Protein AF-A0A6A6P8H6-F1 (afdb_monomer_lite)

pLDDT: mean 75.92, std 18.49, range [33.44, 97.94]

Secondary structure (DSSP, 8-state):
----SSTT-S---HHHHHHHHHHHHHHHHHTT---TT-EEEEE-SS-TTEEEEE-SS-GGG--STTSTTTEEEEETTT-PBPPTTSSS-TT-TTS-SSPPGGGS-TTHHHHHHHHHH-TTEEEEEEE-S--TTTHHHH-BPP---------------------TTSPPBSS----SS-GGGGGGSS-PPEE-GGGSTTTT-TT--SHHHHHHHHHHHS---SHHHHHHHHHHHHHHT-SS--S--------------S-SEEEETTTTEEEEEEETTTHHHHHHHHHHHHHHHHHHHHHHHHHHHHHHHH--TT--B-TTS-BS------SSGGGS-PPPHHHHHHHHHTHHHHHHHHHHHHHHHHHHTTTT--

Organism: NCBI:txid578093

Radius of gyration: 23.02 Å; chains: 1; bounding box: 59×48×76 Å

InterPro domains:
  IPR036409 Class II aldolase/adducin N-terminal domain superfamily [G3DSA:3.40.225.10] (15-371)

Sequence (374 aa):
MSTGYFHNRTKTYLDDLWTGLVTASHILHHHSLLPDASNISVRNPDNPDSFFIPRSASPVQLSASSAASALLELNISDANPVPRTSSSFPDDAERPDPPPEDCLPAERHIHASLYARFPALTSILHICACPPTLTPFLISASPTSTSSSSSSSTPHIPFTTTSPADPTPLLPLRPLTLHASSALAAPAPLFDPSALASAHDPFLRSKAAADALAARFARAETSAGFLAGKLRGAWAGGFGASGAGAQDGGAKEAEAPARSVVLLAKGHGGVVVSCADGGLEEVCWRGVGVVEEAGRVREGVAVVGAVGERGMGGKKWDGEGKLKEGRVMGVGVEGLGWLGEKECAEGLSMEGERVRMWWEEWRQRASREGIYGG

Foldseek 3Di:
DFDDLAFPDPDDDVLNVLQLLLLLLLLCVVLVQDDQLWWKKFQDRVDLQKIKIFWSDRSLPDFSVCSLVGIFIAGLVARFGDFPPDDPRDPNVPADPPHDPNRHRLQSLLVSLLSVQFVQFTMKTGRQFADPLCQQQQAFDDPPPPPDDDDDDDDDDPDDDDPPLFTHRPAFQAAQDDLLQLLCLDGAGEDELCSPPVNVCLSNSDNVSSNVVSVSQADPPDPLLVVLQVVLLVPLVDPPPDDDDDDPDPPPSRRHGSGQKHAYHPRRGIMGTDGDNNGSLSSSSSSSVSSVSSNVLVVVLVVLLVVLVVPQPPQPQDPVRDGPDGDSPDSDSPPGRGDHSVSSVVSSVCSSVVSVVVSVVSSVVCVVVCSNPD

Structure (mmCIF, N/CA/C/O backbone):
data_AF-A0A6A6P8H6-F1
#
_entry.id   AF-A0A6A6P8H6-F1
#
loop_
_atom_site.group_PDB
_atom_site.id
_atom_site.type_symbol
_atom_site.label_atom_id
_atom_site.label_alt_id
_atom_site.label_comp_id
_atom_site.label_asym_id
_atom_site.label_entity_id
_atom_site.label_seq_id
_atom_site.pdbx_PDB_ins_code
_atom_site.Cartn_x
_atom_site.Cartn_y
_atom_site.Cartn_z
_atom_site.occupancy
_atom_site.B_iso_or_equiv
_atom_site.auth_seq_id
_atom_site.auth_comp_id
_atom_site.auth_asym_id
_atom_site.auth_atom_id
_atom_site.pdbx_PDB_model_num
ATOM 1 N N . MET A 1 1 ? 2.062 -10.141 -24.804 1.00 37.69 1 MET A N 1
ATOM 2 C CA . MET A 1 1 ? 1.953 -8.669 -24.703 1.00 37.69 1 MET A CA 1
ATOM 3 C C . MET A 1 1 ? 1.083 -8.388 -23.497 1.00 37.69 1 MET A C 1
ATOM 5 O O . MET A 1 1 ? -0.018 -8.923 -23.456 1.00 37.69 1 MET A O 1
ATOM 9 N N . SER A 1 2 ? 1.617 -7.678 -22.509 1.00 38.16 2 SER A N 1
ATOM 10 C CA . SER A 1 2 ? 1.027 -7.579 -21.174 1.00 38.16 2 SER A CA 1
ATOM 11 C C . SER A 1 2 ? -0.087 -6.531 -21.070 1.00 38.16 2 SER A C 1
ATOM 13 O O . SER A 1 2 ? -0.016 -5.471 -21.696 1.00 38.16 2 SER A O 1
ATOM 15 N N . THR A 1 3 ? -1.122 -6.840 -20.290 1.00 44.53 3 THR A N 1
ATOM 16 C CA . THR A 1 3 ? -2.160 -5.904 -19.839 1.00 44.53 3 THR A CA 1
ATOM 17 C C . THR A 1 3 ? -1.513 -4.914 -18.865 1.00 44.53 3 THR A C 1
ATOM 19 O O . THR A 1 3 ? -1.021 -5.325 -17.819 1.00 44.53 3 THR A O 1
ATOM 22 N N . GLY A 1 4 ? -1.415 -3.636 -19.240 1.00 49.00 4 GLY A N 1
ATOM 23 C CA . GLY A 1 4 ? -0.604 -2.652 -18.513 1.00 49.00 4 GLY A CA 1
ATOM 24 C C . GLY A 1 4 ? -1.087 -2.350 -17.087 1.00 49.00 4 GLY A C 1
ATOM 25 O O . GLY A 1 4 ? -2.272 -2.441 -16.793 1.00 49.00 4 GLY A O 1
ATOM 26 N N . TYR A 1 5 ? -0.167 -1.909 -16.221 1.00 62.56 5 TYR A N 1
ATOM 27 C CA . TYR A 1 5 ? -0.422 -1.515 -14.819 1.00 62.56 5 TYR A CA 1
ATOM 28 C C . TYR A 1 5 ? -0.982 -0.092 -14.640 1.00 62.56 5 TYR A C 1
ATOM 30 O O . TYR A 1 5 ? -0.878 0.496 -13.563 1.00 62.56 5 TYR A O 1
ATOM 38 N N . PHE A 1 6 ? -1.545 0.471 -15.707 1.00 60.53 6 PHE A N 1
ATOM 39 C CA . PHE A 1 6 ? -2.258 1.745 -15.710 1.00 60.53 6 PHE A CA 1
ATOM 40 C C . PHE A 1 6 ? -3.602 1.524 -16.392 1.00 60.53 6 PHE A C 1
ATOM 42 O O . PHE A 1 6 ? -3.680 0.816 -17.402 1.00 60.53 6 PHE A O 1
ATOM 49 N N . HIS A 1 7 ? -4.653 2.163 -15.884 1.00 54.97 7 HIS A N 1
ATOM 50 C CA . HIS A 1 7 ? -5.987 2.014 -16.451 1.00 54.97 7 HIS A CA 1
ATOM 51 C C . HIS A 1 7 ? -6.026 2.351 -17.958 1.00 54.97 7 HIS A C 1
ATOM 53 O O . HIS A 1 7 ? -5.475 3.356 -18.408 1.00 54.97 7 HIS A O 1
ATOM 59 N N . ASN A 1 8 ? -6.751 1.537 -18.736 1.00 50.56 8 ASN A N 1
ATOM 60 C CA . ASN A 1 8 ? -7.066 1.746 -20.160 1.00 50.56 8 ASN A CA 1
ATOM 61 C C . ASN A 1 8 ? -5.888 1.766 -21.160 1.00 50.56 8 ASN A C 1
ATOM 63 O O . ASN A 1 8 ? -6.075 2.216 -22.293 1.00 50.56 8 ASN A O 1
ATOM 67 N N . ARG A 1 9 ? -4.696 1.250 -20.828 1.00 50.06 9 ARG A N 1
ATOM 68 C CA . ARG A 1 9 ? -3.629 1.084 -21.836 1.00 50.06 9 ARG A CA 1
ATOM 69 C C . ARG A 1 9 ? -3.602 -0.332 -22.409 1.00 50.06 9 ARG A C 1
ATOM 71 O O . ARG A 1 9 ? -3.355 -1.303 -21.707 1.00 50.06 9 ARG A O 1
ATOM 78 N N . THR A 1 10 ? -3.774 -0.438 -23.728 1.00 49.34 10 THR A N 1
ATOM 79 C CA . THR A 1 10 ? -3.632 -1.701 -24.476 1.00 49.34 10 THR A CA 1
ATOM 80 C C . THR A 1 10 ? -2.187 -2.202 -24.546 1.00 49.34 10 THR A C 1
ATOM 82 O O . THR A 1 10 ? -1.981 -3.367 -24.875 1.00 49.34 10 THR A O 1
ATOM 85 N N . LYS A 1 11 ? -1.195 -1.330 -24.289 1.00 56.97 11 LYS A N 1
ATOM 86 C CA . LYS A 1 11 ? 0.245 -1.634 -24.223 1.00 56.97 11 LYS A CA 1
ATOM 87 C C . LYS A 1 11 ? 0.947 -0.602 -23.334 1.00 56.97 11 LYS A C 1
ATOM 89 O O . LYS A 1 11 ? 0.720 0.593 -23.507 1.00 56.97 11 LYS A O 1
ATOM 94 N N . THR A 1 12 ? 1.810 -1.049 -22.432 1.00 59.81 12 THR A N 1
ATOM 95 C CA . THR A 1 12 ? 2.780 -0.202 -21.720 1.00 59.81 12 THR A CA 1
ATOM 96 C C . THR A 1 12 ? 4.170 -0.697 -22.064 1.00 59.81 12 THR A C 1
ATOM 98 O O . THR A 1 12 ? 4.424 -1.896 -21.954 1.00 59.81 12 THR A O 1
ATOM 101 N N . TYR A 1 13 ? 5.055 0.201 -22.489 1.00 76.62 13 TYR A N 1
ATOM 102 C CA . TYR A 1 13 ? 6.476 -0.125 -22.579 1.00 76.62 13 TYR A CA 1
ATOM 103 C C . TYR A 1 13 ? 7.062 -0.177 -21.161 1.00 76.62 13 TYR A C 1
ATOM 105 O O . TYR A 1 13 ? 6.543 0.486 -20.260 1.00 76.62 13 TYR A O 1
ATOM 113 N N . LEU A 1 14 ? 8.124 -0.958 -20.946 1.00 83.06 14 LEU A N 1
ATOM 114 C CA . LEU A 1 14 ? 8.801 -1.013 -19.643 1.00 83.06 14 LEU A CA 1
ATOM 115 C C . LEU A 1 14 ? 9.234 0.386 -19.166 1.00 83.06 14 LEU A C 1
ATOM 117 O O . LEU A 1 14 ? 9.089 0.691 -17.986 1.00 83.06 14 LEU A O 1
ATOM 121 N N . ASP A 1 15 ? 9.612 1.275 -20.087 1.00 83.00 15 ASP A N 1
ATOM 122 C CA . ASP A 1 15 ? 9.952 2.671 -19.786 1.00 83.00 15 ASP A CA 1
ATOM 123 C C . ASP A 1 15 ? 8.792 3.457 -19.145 1.00 83.00 15 ASP A C 1
ATOM 125 O O . ASP A 1 15 ? 9.001 4.218 -18.196 1.00 83.00 15 ASP A O 1
ATOM 129 N N . ASP A 1 16 ? 7.552 3.254 -19.615 1.00 85.00 16 ASP A N 1
ATOM 130 C CA . ASP A 1 16 ? 6.359 3.875 -19.017 1.00 85.00 16 ASP A CA 1
ATOM 131 C C . ASP A 1 16 ? 6.144 3.358 -17.589 1.00 85.00 16 ASP A C 1
ATOM 133 O O . ASP A 1 16 ? 5.787 4.119 -16.687 1.00 85.00 16 ASP A O 1
ATOM 137 N N . LEU A 1 17 ? 6.358 2.054 -17.383 1.00 88.38 17 LEU A N 1
ATOM 138 C CA . LEU A 1 17 ? 6.207 1.415 -16.080 1.00 88.38 17 LEU A CA 1
ATOM 139 C C . LEU A 1 17 ? 7.232 1.943 -15.080 1.00 88.38 17 LEU A C 1
ATOM 141 O O . LEU A 1 17 ? 6.872 2.298 -13.958 1.00 88.38 17 LEU A O 1
ATOM 145 N N . TRP A 1 18 ? 8.497 2.023 -15.485 1.00 90.06 18 TRP A N 1
ATOM 146 C CA . TRP A 1 18 ? 9.565 2.549 -14.644 1.00 90.06 18 TRP A CA 1
ATOM 147 C C . TRP A 1 18 ? 9.357 4.022 -14.328 1.00 90.06 18 TRP A C 1
ATOM 149 O O . TRP A 1 18 ? 9.474 4.417 -13.169 1.00 90.06 18 TRP A O 1
ATOM 159 N N . THR A 1 19 ? 8.973 4.819 -15.328 1.00 88.06 19 THR A N 1
ATOM 160 C CA . THR A 1 19 ? 8.617 6.226 -15.124 1.00 88.06 19 THR A CA 1
ATOM 161 C C . THR A 1 19 ? 7.495 6.342 -14.102 1.00 88.06 19 THR A C 1
ATOM 163 O O . THR A 1 19 ? 7.606 7.107 -13.149 1.00 88.06 19 THR A O 1
ATOM 166 N N . GLY A 1 20 ? 6.441 5.535 -14.235 1.00 90.62 20 GLY A N 1
ATOM 167 C CA . GLY A 1 20 ? 5.343 5.546 -13.279 1.00 90.62 20 GLY A CA 1
ATOM 168 C C . GLY A 1 20 ? 5.724 5.054 -11.882 1.00 90.62 20 GLY A C 1
ATOM 169 O O . GLY A 1 20 ? 5.185 5.572 -10.910 1.00 90.62 20 GLY A O 1
ATOM 170 N N . LEU A 1 21 ? 6.670 4.121 -11.742 1.00 93.12 21 LEU A N 1
ATOM 171 C CA . LEU A 1 21 ? 7.189 3.690 -10.437 1.00 93.12 21 LEU A CA 1
ATOM 172 C C . LEU A 1 21 ? 8.003 4.802 -9.757 1.00 93.12 21 LEU A C 1
ATOM 174 O O . LEU A 1 21 ? 7.883 5.013 -8.547 1.00 93.12 21 LEU A O 1
ATOM 178 N N . VAL A 1 22 ? 8.787 5.557 -10.530 1.00 90.94 22 VAL A N 1
ATOM 179 C CA . VAL A 1 22 ? 9.484 6.761 -10.052 1.00 90.94 22 VAL A CA 1
ATOM 180 C C . VAL A 1 22 ? 8.470 7.832 -9.641 1.00 90.94 22 VAL A C 1
ATOM 182 O O . VAL A 1 22 ? 8.549 8.364 -8.537 1.00 90.94 22 VAL A O 1
ATOM 185 N N . THR A 1 23 ? 7.458 8.092 -10.471 1.00 91.06 23 THR A N 1
ATOM 186 C CA . THR A 1 23 ? 6.326 8.980 -10.154 1.00 91.06 23 THR A CA 1
ATOM 187 C C . THR A 1 23 ? 5.613 8.570 -8.870 1.00 91.06 23 THR A C 1
ATOM 189 O O . THR A 1 23 ? 5.407 9.407 -7.994 1.00 91.06 23 THR A O 1
ATOM 192 N N . ALA A 1 24 ? 5.289 7.289 -8.711 1.00 93.88 24 ALA A N 1
ATOM 193 C CA . ALA A 1 24 ? 4.658 6.765 -7.508 1.00 93.88 24 ALA A CA 1
ATOM 194 C C . ALA A 1 24 ? 5.526 7.018 -6.267 1.00 93.88 24 ALA A C 1
ATOM 196 O O . ALA A 1 24 ? 5.023 7.467 -5.238 1.00 93.88 24 ALA A O 1
ATOM 197 N N . SER A 1 25 ? 6.839 6.798 -6.383 1.00 92.94 25 SER A N 1
ATOM 198 C CA . SER A 1 25 ? 7.796 7.040 -5.299 1.00 92.94 25 SER A CA 1
ATOM 199 C C . SER A 1 25 ? 7.817 8.513 -4.872 1.00 92.94 25 SER A C 1
ATOM 201 O O . SER A 1 25 ? 7.755 8.812 -3.680 1.00 92.94 25 SER A O 1
ATOM 203 N N . HIS A 1 26 ? 7.816 9.439 -5.833 1.00 90.62 26 HIS A N 1
ATOM 204 C CA . HIS A 1 26 ? 7.750 10.883 -5.577 1.00 90.62 26 HIS A CA 1
ATOM 205 C C . HIS A 1 26 ? 6.446 11.321 -4.917 1.00 90.62 26 HIS A C 1
ATOM 207 O O . HIS A 1 26 ? 6.470 12.056 -3.930 1.00 90.62 26 HIS A O 1
ATOM 213 N N . ILE A 1 27 ? 5.307 10.841 -5.424 1.00 92.50 27 ILE A N 1
ATOM 214 C CA . ILE A 1 27 ? 3.987 11.123 -4.845 1.00 92.50 27 ILE A CA 1
ATOM 215 C C . ILE A 1 27 ? 3.956 10.660 -3.388 1.00 92.50 27 ILE A C 1
ATOM 217 O O . ILE A 1 27 ? 3.636 11.431 -2.484 1.00 92.50 27 ILE A O 1
ATOM 221 N N . LEU A 1 28 ? 4.335 9.410 -3.136 1.00 93.06 28 LEU A N 1
ATOM 222 C CA . LEU A 1 28 ? 4.317 8.852 -1.790 1.00 93.06 28 LEU A CA 1
ATOM 223 C C . LEU A 1 28 ? 5.292 9.572 -0.851 1.00 93.06 28 LEU A C 1
ATOM 225 O O . LEU A 1 28 ? 4.959 9.797 0.311 1.00 93.06 28 LEU A O 1
ATOM 229 N N . HIS A 1 29 ? 6.467 9.977 -1.337 1.00 90.75 29 HIS A N 1
ATOM 230 C CA . HIS A 1 29 ? 7.402 10.786 -0.561 1.00 90.75 29 HIS A CA 1
ATOM 231 C C . HIS A 1 29 ? 6.806 12.152 -0.187 1.00 90.75 29 HIS A C 1
ATOM 233 O O . HIS A 1 29 ? 6.835 12.523 0.985 1.00 90.75 29 HIS A O 1
ATOM 239 N N . HIS A 1 30 ? 6.176 12.855 -1.136 1.00 90.12 30 HIS A N 1
ATOM 240 C CA . HIS A 1 30 ? 5.470 14.117 -0.879 1.00 90.12 30 HIS A CA 1
ATOM 241 C C . HIS A 1 30 ? 4.360 13.951 0.179 1.00 90.12 30 HIS A C 1
ATOM 243 O O . HIS A 1 30 ? 4.175 14.808 1.042 1.00 90.12 30 HIS A O 1
ATOM 249 N N . HIS A 1 31 ? 3.663 12.811 0.180 1.00 90.81 31 HIS A N 1
ATOM 250 C CA . HIS A 1 31 ? 2.667 12.461 1.198 1.00 90.81 31 HIS A CA 1
ATOM 251 C C . HIS A 1 31 ? 3.261 11.903 2.506 1.00 90.81 31 HIS A C 1
ATOM 253 O O . HIS A 1 31 ? 2.513 11.454 3.374 1.00 90.81 31 HIS A O 1
ATOM 259 N N . SER A 1 32 ? 4.587 11.950 2.685 1.00 90.44 32 SER A N 1
ATOM 260 C CA . SER A 1 32 ? 5.299 11.429 3.865 1.00 90.44 32 SER A CA 1
ATOM 261 C C . SER A 1 32 ? 5.093 9.923 4.107 1.00 90.44 32 SER A C 1
ATOM 263 O O . SER A 1 32 ? 5.204 9.455 5.237 1.00 90.44 32 SER A O 1
ATOM 265 N N . LEU A 1 33 ? 4.785 9.160 3.052 1.00 90.56 33 LEU A N 1
ATOM 266 C CA . LEU A 1 33 ? 4.554 7.708 3.082 1.00 90.56 33 LEU A CA 1
ATOM 267 C C . LEU A 1 33 ? 5.789 6.887 2.730 1.00 90.56 33 LEU A C 1
ATOM 269 O O . LEU A 1 33 ? 5.832 5.701 3.044 1.00 90.56 33 LEU A O 1
ATOM 273 N N . LEU A 1 34 ? 6.784 7.507 2.094 1.00 87.69 34 LEU A N 1
ATOM 274 C CA . LEU A 1 34 ? 8.098 6.906 1.877 1.00 87.69 34 LEU A CA 1
ATOM 275 C C . LEU A 1 34 ? 9.207 7.652 2.644 1.00 87.69 34 LEU A C 1
ATOM 277 O O . LEU A 1 34 ? 10.073 8.266 2.012 1.00 87.69 34 LEU A O 1
ATOM 281 N N . PRO A 1 35 ? 9.187 7.654 3.993 1.00 78.81 35 PRO A N 1
ATOM 282 C CA . PRO A 1 35 ? 10.380 7.952 4.781 1.00 78.81 35 PRO A CA 1
ATOM 283 C C . PRO A 1 35 ? 11.399 6.810 4.658 1.00 78.81 35 PRO A C 1
ATOM 285 O O . PRO A 1 35 ? 11.024 5.686 4.309 1.00 78.81 35 PRO A O 1
ATOM 288 N N . ASP A 1 36 ? 12.668 7.112 4.946 1.00 70.38 36 ASP A N 1
ATOM 289 C CA . ASP A 1 36 ? 13.827 6.222 4.785 1.00 70.38 36 ASP A CA 1
ATOM 290 C C . ASP A 1 36 ? 13.516 4.743 5.119 1.00 70.38 36 ASP A C 1
ATOM 292 O O . ASP A 1 36 ? 12.889 4.443 6.135 1.00 70.38 36 ASP A O 1
ATOM 296 N N . ALA A 1 37 ? 13.952 3.828 4.242 1.00 82.50 37 ALA A N 1
ATOM 297 C CA . ALA A 1 37 ? 13.681 2.375 4.205 1.00 82.50 37 ALA A CA 1
ATOM 298 C C . ALA A 1 37 ? 12.301 1.914 3.686 1.00 82.50 37 ALA A C 1
ATOM 300 O O . ALA A 1 37 ? 12.177 0.768 3.246 1.00 82.50 37 ALA A O 1
ATOM 301 N N . SER A 1 38 ? 11.287 2.782 3.641 1.00 90.44 38 SER A N 1
ATOM 302 C CA . SER A 1 38 ? 10.008 2.458 2.985 1.00 90.44 38 SER A CA 1
ATOM 303 C C . SER A 1 38 ? 10.200 2.291 1.476 1.00 90.44 38 SER A C 1
ATOM 305 O O . SER A 1 38 ? 11.070 2.929 0.881 1.00 90.44 38 SER A O 1
ATOM 307 N N . ASN A 1 39 ? 9.393 1.452 0.830 1.00 93.88 39 ASN A N 1
ATOM 308 C CA . ASN A 1 39 ? 9.571 1.163 -0.590 1.00 93.88 39 ASN A CA 1
ATOM 309 C C . ASN A 1 39 ? 8.267 0.739 -1.285 1.00 93.88 39 ASN A C 1
ATOM 311 O O . ASN A 1 39 ? 7.310 0.277 -0.666 1.00 93.88 39 ASN A O 1
ATOM 315 N N . ILE A 1 40 ? 8.223 0.945 -2.601 1.00 96.62 40 ILE A N 1
ATOM 316 C CA . ILE A 1 40 ? 7.119 0.561 -3.485 1.00 96.62 40 ILE A CA 1
ATOM 317 C C . ILE A 1 40 ? 7.664 -0.321 -4.603 1.00 96.62 40 ILE A C 1
ATOM 319 O O . ILE A 1 40 ? 8.749 -0.068 -5.116 1.00 96.62 40 ILE A O 1
ATOM 323 N N . SER A 1 41 ? 6.924 -1.353 -4.993 1.00 97.31 41 SER A N 1
ATOM 324 C CA . SER A 1 41 ? 7.305 -2.233 -6.093 1.00 97.31 41 SER A CA 1
ATOM 325 C C . SER A 1 41 ? 6.146 -2.516 -7.036 1.00 97.31 41 SER A C 1
ATOM 327 O O . SER A 1 41 ? 4.978 -2.362 -6.673 1.00 97.31 41 SER A O 1
ATOM 329 N N . VAL A 1 42 ? 6.480 -2.982 -8.239 1.00 96.31 42 VAL A N 1
ATOM 330 C CA . VAL A 1 42 ? 5.520 -3.414 -9.260 1.00 96.31 42 VAL A CA 1
ATOM 331 C C . VAL A 1 42 ? 5.991 -4.710 -9.914 1.00 96.31 42 VAL A C 1
ATOM 333 O O . VAL A 1 42 ? 7.172 -4.847 -10.232 1.00 96.31 42 VAL A O 1
ATOM 336 N N . ARG A 1 43 ? 5.095 -5.686 -10.086 1.00 95.06 43 ARG A N 1
ATOM 337 C CA . ARG A 1 43 ? 5.399 -6.960 -10.757 1.00 95.06 43 ARG A CA 1
ATOM 338 C C . ARG A 1 43 ? 5.854 -6.682 -12.190 1.00 95.06 43 ARG A C 1
ATOM 340 O O . ARG A 1 43 ? 5.325 -5.786 -12.843 1.00 95.06 43 ARG A O 1
ATOM 347 N N . ASN A 1 44 ? 6.822 -7.433 -12.706 1.00 92.75 44 ASN A N 1
ATOM 348 C CA . ASN A 1 44 ? 7.221 -7.282 -14.100 1.00 92.75 44 ASN A CA 1
ATOM 349 C C . ASN A 1 44 ? 6.086 -7.822 -15.007 1.00 92.75 44 ASN A C 1
ATOM 351 O O . ASN A 1 44 ? 5.648 -8.960 -14.834 1.00 92.75 44 ASN A O 1
ATOM 355 N N . PRO A 1 45 ? 5.546 -7.005 -15.934 1.00 89.00 45 PRO A N 1
ATOM 356 C CA . PRO A 1 45 ? 4.411 -7.399 -16.769 1.00 89.00 45 PRO A CA 1
ATOM 357 C C . PRO A 1 45 ? 4.773 -8.458 -17.815 1.00 89.00 45 PRO A C 1
ATOM 359 O O . PRO A 1 45 ? 3.889 -9.179 -18.279 1.00 89.00 45 PRO A O 1
ATOM 362 N N . ASP A 1 46 ? 6.047 -8.517 -18.199 1.00 88.81 46 ASP A N 1
ATOM 363 C CA . ASP A 1 46 ? 6.578 -9.411 -19.226 1.00 88.81 46 ASP A CA 1
ATOM 364 C C . ASP A 1 46 ? 7.223 -10.667 -18.620 1.00 88.81 46 ASP A C 1
ATOM 366 O O . ASP A 1 46 ? 7.317 -11.694 -19.291 1.00 88.81 46 ASP A O 1
ATOM 370 N N . ASN A 1 47 ? 7.611 -10.609 -17.342 1.00 91.44 47 ASN A N 1
ATOM 371 C CA . ASN A 1 47 ? 8.114 -11.738 -16.566 1.00 91.44 47 ASN A CA 1
ATOM 372 C C . ASN A 1 47 ? 7.406 -11.811 -15.198 1.00 91.44 47 ASN A C 1
ATOM 374 O O . ASN A 1 47 ? 7.832 -11.152 -14.250 1.00 91.44 47 ASN A O 1
ATOM 378 N N . PRO A 1 48 ? 6.343 -12.620 -15.044 1.00 91.75 48 PRO A N 1
ATOM 379 C CA . PRO A 1 48 ? 5.571 -12.659 -13.807 1.00 91.75 48 PRO A CA 1
ATOM 380 C C . PRO A 1 48 ? 6.328 -13.266 -12.619 1.00 91.75 48 PRO A C 1
ATOM 382 O O . PRO A 1 48 ? 5.784 -13.204 -11.517 1.00 91.75 48 PRO A O 1
ATOM 385 N N . ASP A 1 49 ? 7.531 -13.820 -12.826 1.00 96.06 49 ASP A N 1
ATOM 386 C CA . ASP A 1 49 ? 8.421 -14.369 -11.794 1.00 96.06 49 ASP A CA 1
ATOM 387 C C . ASP A 1 49 ? 9.414 -13.328 -11.235 1.00 96.06 49 ASP A C 1
ATOM 389 O O . ASP A 1 49 ? 10.209 -13.639 -10.342 1.00 96.06 49 ASP A O 1
ATOM 393 N N . SER A 1 50 ? 9.350 -12.078 -11.705 1.00 95.94 50 SER A N 1
ATOM 394 C CA . SER A 1 50 ? 10.157 -10.965 -11.201 1.00 95.94 50 SER A CA 1
ATOM 395 C C . SER A 1 50 ? 9.327 -9.709 -10.907 1.00 95.94 50 SER A C 1
ATOM 397 O O . SER A 1 50 ? 8.138 -9.600 -11.225 1.00 95.94 50 SER A O 1
ATOM 399 N N . PHE A 1 51 ? 9.948 -8.742 -10.235 1.00 96.56 51 PHE A N 1
ATOM 400 C CA . PHE A 1 51 ? 9.351 -7.442 -9.940 1.00 96.56 51 PHE A CA 1
ATOM 401 C C . PHE A 1 51 ? 10.397 -6.329 -9.911 1.00 96.56 51 PHE A C 1
ATOM 403 O O . PHE A 1 51 ? 11.570 -6.568 -9.626 1.00 96.56 51 PHE A O 1
ATOM 410 N N . PHE A 1 52 ? 9.950 -5.100 -10.164 1.00 95.56 52 PHE A N 1
ATOM 411 C CA . PHE A 1 52 ? 10.763 -3.894 -10.095 1.00 95.56 52 PHE A CA 1
ATOM 412 C C . PHE A 1 52 ? 10.568 -3.173 -8.765 1.00 95.56 52 PHE A C 1
ATOM 414 O O . PHE A 1 52 ? 9.437 -3.002 -8.306 1.00 95.56 52 PHE A O 1
ATOM 421 N N . ILE A 1 53 ? 11.662 -2.715 -8.167 1.00 95.62 53 ILE A N 1
ATOM 422 C CA . ILE A 1 53 ? 11.676 -1.930 -6.928 1.00 95.62 53 ILE A CA 1
ATOM 423 C C . ILE A 1 53 ? 12.797 -0.880 -7.001 1.00 95.62 53 ILE A C 1
ATOM 425 O O . ILE A 1 53 ? 13.859 -1.178 -7.558 1.00 95.62 53 ILE A O 1
ATOM 429 N N . PRO A 1 54 ? 12.617 0.345 -6.475 1.00 93.06 54 PRO A N 1
ATOM 430 C CA . PRO A 1 54 ? 13.721 1.282 -6.318 1.00 93.06 54 PRO A CA 1
ATOM 431 C C . PRO A 1 54 ? 14.813 0.717 -5.406 1.00 93.06 54 PRO A C 1
ATOM 433 O O . PRO A 1 54 ? 14.549 -0.078 -4.501 1.00 93.06 54 PRO A O 1
ATOM 436 N N . ARG A 1 55 ? 16.056 1.142 -5.633 1.00 90.12 55 ARG A N 1
ATOM 437 C CA . ARG A 1 55 ? 17.173 0.861 -4.716 1.00 90.12 55 ARG A CA 1
ATOM 438 C C . ARG A 1 55 ? 16.925 1.491 -3.351 1.00 90.12 55 ARG A C 1
ATOM 440 O O . ARG A 1 55 ? 16.076 2.368 -3.210 1.00 90.12 55 ARG A O 1
ATOM 447 N N . SER A 1 56 ? 17.731 1.095 -2.367 1.00 82.50 56 SER A N 1
ATOM 448 C CA . SER A 1 56 ? 17.805 1.766 -1.064 1.00 82.50 56 SER A CA 1
ATOM 449 C C . SER A 1 56 ? 18.454 3.159 -1.187 1.00 82.50 56 SER A C 1
ATOM 451 O O . SER A 1 56 ? 19.537 3.411 -0.667 1.00 82.50 56 SER A O 1
ATOM 453 N N . ALA A 1 57 ? 17.803 4.052 -1.928 1.00 75.81 57 ALA A N 1
ATOM 454 C CA . ALA A 1 57 ? 18.161 5.445 -2.146 1.00 75.81 57 ALA A CA 1
ATOM 455 C C . ALA A 1 57 ? 16.965 6.331 -1.780 1.00 75.81 57 ALA A C 1
ATOM 457 O O . ALA A 1 57 ? 15.824 5.867 -1.725 1.00 75.81 57 ALA A O 1
ATOM 458 N N . SER A 1 58 ? 17.218 7.615 -1.526 1.00 77.25 58 SER A N 1
ATOM 459 C CA . SER A 1 58 ? 16.131 8.547 -1.226 1.00 77.25 58 SER A CA 1
ATOM 460 C C . SER A 1 58 ? 15.199 8.665 -2.440 1.00 77.25 58 SER A C 1
ATOM 462 O O . SER A 1 58 ? 15.707 8.819 -3.554 1.00 77.25 58 SER A O 1
ATOM 464 N N . PRO A 1 59 ? 13.860 8.671 -2.268 1.00 78.31 59 PRO A N 1
ATOM 465 C CA . PRO A 1 59 ? 12.929 8.902 -3.375 1.00 78.31 59 PRO A CA 1
ATOM 466 C C . PRO A 1 59 ? 13.248 10.172 -4.175 1.00 78.31 59 PRO A C 1
ATOM 468 O O . PRO A 1 59 ? 13.095 10.185 -5.391 1.00 78.31 59 PRO A O 1
ATOM 471 N N . VAL A 1 60 ? 13.782 11.205 -3.511 1.00 77.12 60 VAL A N 1
ATOM 472 C CA . VAL A 1 60 ? 14.190 12.484 -4.120 1.00 77.12 60 VAL A CA 1
ATOM 473 C C . VAL A 1 60 ? 15.327 12.320 -5.138 1.00 77.12 60 VAL A C 1
ATOM 475 O O . VAL A 1 60 ? 15.474 13.144 -6.032 1.00 77.12 60 VAL A O 1
ATOM 478 N N . GLN A 1 61 ? 16.132 11.260 -5.029 1.00 79.44 61 GLN A N 1
ATOM 479 C CA . GLN A 1 61 ? 17.241 10.980 -5.948 1.00 79.44 61 GLN A CA 1
ATOM 480 C C . GLN A 1 61 ? 16.801 10.221 -7.207 1.00 79.44 61 GLN A C 1
ATOM 482 O O . GLN A 1 61 ? 17.608 10.037 -8.115 1.00 79.44 61 GLN A O 1
ATOM 487 N N . LEU A 1 62 ? 15.549 9.758 -7.268 1.00 79.88 62 LEU A N 1
ATOM 488 C CA . LEU A 1 62 ? 15.020 9.053 -8.428 1.00 79.88 62 LEU A CA 1
ATOM 489 C C . LEU A 1 62 ? 14.603 10.069 -9.493 1.00 79.88 62 LEU A C 1
ATOM 491 O O . LEU A 1 62 ? 13.798 10.955 -9.223 1.00 79.88 62 LEU A O 1
ATOM 495 N N . SER A 1 63 ? 15.068 9.917 -10.729 1.00 79.69 63 SER A N 1
ATOM 496 C CA . SER A 1 63 ? 14.544 10.678 -11.869 1.00 79.69 63 SER A CA 1
ATOM 497 C C . SER A 1 63 ? 14.040 9.731 -12.952 1.00 79.69 63 SER A C 1
ATOM 499 O O . SER A 1 63 ? 14.459 8.577 -13.031 1.00 79.69 63 SER A O 1
ATOM 501 N N . ALA A 1 64 ? 13.141 10.212 -13.813 1.00 74.50 64 ALA A N 1
ATOM 502 C CA . ALA A 1 64 ? 12.700 9.428 -14.967 1.00 74.50 64 ALA A CA 1
ATOM 503 C C . ALA A 1 64 ? 13.876 9.131 -15.918 1.00 74.50 64 ALA A C 1
ATOM 505 O O . ALA A 1 64 ? 13.998 8.020 -16.423 1.00 74.50 64 ALA A O 1
ATOM 506 N N . SER A 1 65 ? 14.786 10.098 -16.084 1.00 74.38 65 SER A N 1
ATOM 507 C CA . SER A 1 65 ? 16.018 9.975 -16.874 1.00 74.38 65 SER A CA 1
ATOM 508 C C . SER A 1 65 ? 17.001 8.938 -16.313 1.00 74.38 65 SER A C 1
ATOM 510 O O . SER A 1 65 ? 17.761 8.350 -17.075 1.00 74.38 65 SER A O 1
ATOM 512 N N . SER A 1 66 ? 16.964 8.670 -15.003 1.00 76.00 66 SER A N 1
ATOM 513 C CA . SER A 1 66 ? 17.821 7.691 -14.323 1.00 76.00 66 SER A CA 1
ATOM 514 C C . SER A 1 66 ? 17.084 6.414 -13.917 1.00 76.00 66 SER A C 1
ATOM 516 O O . SER A 1 66 ? 17.693 5.555 -13.283 1.00 76.00 66 SER A O 1
ATOM 518 N N . ALA A 1 67 ? 15.811 6.240 -14.294 1.00 77.88 67 ALA A N 1
ATOM 519 C CA . ALA A 1 67 ? 14.970 5.141 -13.815 1.00 77.88 67 ALA A CA 1
ATOM 520 C C . ALA A 1 67 ? 15.601 3.764 -14.082 1.00 77.88 67 ALA A C 1
ATOM 522 O O . ALA A 1 67 ? 15.676 2.935 -13.175 1.00 77.88 67 ALA A O 1
ATOM 523 N N . ALA A 1 68 ? 16.155 3.563 -15.282 1.00 73.81 68 ALA A N 1
ATOM 524 C CA . ALA A 1 68 ? 16.889 2.348 -15.636 1.00 73.81 68 ALA A CA 1
ATOM 525 C C . ALA A 1 68 ? 18.030 2.048 -14.645 1.00 73.81 68 ALA A C 1
ATOM 527 O O . ALA A 1 68 ? 18.155 0.949 -14.111 1.00 73.81 68 ALA A O 1
ATOM 528 N N . SER A 1 69 ? 18.792 3.087 -14.314 1.00 76.25 69 SER A N 1
ATOM 529 C CA . SER A 1 69 ? 19.907 3.041 -13.375 1.00 76.25 69 SER A CA 1
ATOM 530 C C . SER A 1 69 ? 19.507 3.218 -11.911 1.00 76.25 69 SER A C 1
ATOM 532 O O . SER A 1 69 ? 20.394 3.316 -11.075 1.00 76.25 69 SER A O 1
ATOM 534 N N . ALA A 1 70 ? 18.227 3.295 -11.552 1.00 83.75 70 ALA A N 1
ATOM 535 C CA . ALA A 1 70 ? 17.783 3.545 -10.176 1.00 83.75 70 ALA A CA 1
ATOM 536 C C . ALA A 1 70 ? 16.875 2.433 -9.639 1.00 83.75 70 ALA A C 1
ATOM 538 O O . ALA A 1 70 ? 16.744 2.254 -8.425 1.00 83.75 70 ALA A O 1
ATOM 539 N N . LEU A 1 71 ? 16.304 1.640 -10.542 1.00 90.44 71 LEU A N 1
ATOM 540 C CA . LEU A 1 71 ? 15.502 0.474 -10.222 1.00 90.44 71 LEU A CA 1
ATOM 541 C C . LEU A 1 71 ? 16.365 -0.793 -10.135 1.00 90.44 71 LEU A C 1
ATOM 543 O O . LEU A 1 71 ? 17.536 -0.838 -10.534 1.00 90.44 71 LEU A O 1
ATOM 547 N N . LEU A 1 72 ? 15.778 -1.813 -9.524 1.00 92.31 72 LEU A N 1
ATOM 548 C CA . LEU A 1 72 ? 16.266 -3.181 -9.455 1.00 92.31 72 LEU A CA 1
ATOM 549 C C . LEU A 1 72 ? 15.154 -4.097 -9.944 1.00 92.31 72 LEU A C 1
ATOM 551 O O . LEU A 1 72 ? 13.999 -3.912 -9.562 1.00 92.31 72 LEU A O 1
ATOM 555 N N . GLU A 1 73 ? 15.515 -5.104 -10.730 1.00 93.69 73 GLU A N 1
ATOM 556 C CA . GLU A 1 73 ? 14.650 -6.246 -11.000 1.00 93.69 73 GLU A CA 1
ATOM 557 C C . GLU A 1 73 ? 15.048 -7.385 -10.058 1.00 93.69 73 GLU A C 1
ATOM 559 O O . GLU A 1 73 ? 16.212 -7.791 -10.033 1.00 93.69 73 GLU A O 1
ATOM 564 N N . LEU A 1 74 ? 14.107 -7.873 -9.251 1.00 95.38 74 LEU A N 1
ATOM 565 C CA . LEU A 1 74 ? 14.327 -8.938 -8.274 1.00 95.38 74 LEU A CA 1
ATOM 566 C C . LEU A 1 74 ? 13.446 -10.149 -8.594 1.00 95.38 74 LEU A C 1
ATOM 568 O O . LEU A 1 74 ? 12.302 -9.995 -9.025 1.00 95.38 74 LEU A O 1
ATOM 572 N N . ASN A 1 75 ? 13.956 -11.351 -8.337 1.00 96.69 75 ASN A N 1
ATOM 573 C CA . ASN A 1 75 ? 13.192 -12.590 -8.457 1.00 96.69 75 ASN A CA 1
ATOM 574 C C . ASN A 1 75 ? 12.176 -12.722 -7.315 1.00 96.69 75 ASN A C 1
ATOM 576 O O . ASN A 1 75 ? 12.463 -12.422 -6.157 1.00 96.69 75 ASN A O 1
ATOM 580 N N . ILE A 1 76 ? 10.991 -13.246 -7.616 1.00 97.56 76 ILE A N 1
ATOM 581 C CA . ILE A 1 76 ? 9.943 -13.499 -6.617 1.00 97.56 76 ILE A CA 1
ATOM 582 C C . ILE A 1 76 ? 10.292 -14.685 -5.706 1.00 97.56 76 ILE A C 1
ATOM 584 O O . ILE A 1 76 ? 9.883 -14.715 -4.546 1.00 97.56 76 ILE A O 1
ATOM 588 N N . SER A 1 77 ? 11.048 -15.665 -6.202 1.00 97.00 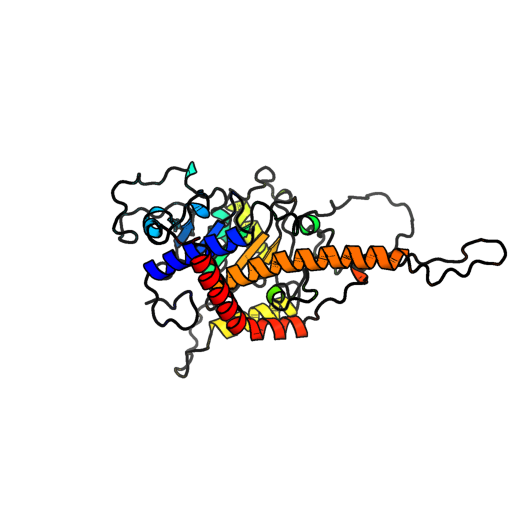77 SER A N 1
ATOM 589 C CA . SER A 1 77 ? 11.390 -16.880 -5.453 1.00 97.00 77 SER A CA 1
ATOM 590 C C . SER A 1 77 ? 12.265 -16.602 -4.226 1.00 97.00 77 SER A C 1
ATOM 592 O O . SER A 1 77 ? 12.053 -17.202 -3.168 1.00 97.00 77 SER A O 1
ATOM 594 N N . ASP A 1 78 ? 13.236 -15.698 -4.361 1.00 95.81 78 ASP A N 1
ATOM 595 C CA . ASP A 1 78 ? 14.296 -15.480 -3.375 1.00 95.81 78 ASP A CA 1
ATOM 596 C C . ASP A 1 78 ? 14.601 -14.001 -3.077 1.00 95.81 78 ASP A C 1
ATOM 598 O O . ASP A 1 78 ? 15.367 -13.722 -2.157 1.00 95.81 78 ASP A O 1
ATOM 602 N N . ALA A 1 79 ? 13.966 -13.056 -3.779 1.00 96.38 79 ALA A N 1
ATOM 603 C CA . ALA A 1 79 ? 14.235 -11.619 -3.703 1.00 96.38 79 ALA A CA 1
ATOM 604 C C . ALA A 1 79 ? 15.677 -11.218 -4.073 1.00 96.38 79 ALA A C 1
ATOM 606 O O . ALA A 1 79 ? 16.127 -10.132 -3.696 1.00 96.38 79 ALA A O 1
ATOM 607 N N . ASN A 1 80 ? 16.400 -12.065 -4.807 1.00 94.62 80 ASN A N 1
ATOM 608 C CA . ASN A 1 80 ? 17.720 -11.736 -5.329 1.00 94.62 80 ASN A CA 1
ATOM 609 C C . ASN A 1 80 ? 17.613 -11.006 -6.675 1.00 94.62 80 ASN A C 1
ATOM 611 O O . ASN A 1 80 ? 16.665 -11.249 -7.430 1.00 94.62 80 ASN A O 1
ATOM 615 N N . PRO A 1 81 ? 18.586 -10.140 -7.008 1.00 93.06 81 PRO A N 1
ATOM 616 C CA . PRO A 1 81 ? 18.648 -9.478 -8.306 1.00 93.06 81 PRO A CA 1
ATOM 617 C C . PRO A 1 81 ? 18.605 -10.464 -9.473 1.00 93.06 81 PRO A C 1
ATOM 619 O O . PRO A 1 81 ? 19.292 -11.487 -9.457 1.00 93.06 81 PRO A O 1
ATOM 622 N N . VAL A 1 82 ? 17.814 -10.142 -10.495 1.00 90.75 82 VAL A N 1
ATOM 623 C CA . VAL A 1 82 ? 17.845 -10.860 -11.771 1.00 90.75 82 VAL A CA 1
ATOM 624 C C . VAL A 1 82 ? 19.175 -10.535 -12.472 1.00 90.75 82 VAL A C 1
ATOM 626 O O . VAL A 1 82 ? 19.482 -9.350 -12.639 1.00 90.75 82 VAL A O 1
ATOM 629 N N . PRO A 1 83 ? 19.984 -11.542 -12.869 1.00 82.56 83 PRO A N 1
ATOM 630 C CA . PRO A 1 83 ? 21.230 -11.309 -13.600 1.00 82.56 83 PRO A CA 1
ATOM 631 C C . PRO A 1 83 ? 20.986 -10.534 -14.897 1.00 82.56 83 PRO A C 1
ATOM 633 O O . PRO A 1 83 ? 20.025 -10.809 -15.615 1.00 82.56 83 PRO A O 1
ATOM 636 N N . ARG A 1 84 ? 21.883 -9.613 -15.262 1.00 69.94 84 ARG A N 1
ATOM 637 C CA . ARG A 1 84 ? 21.666 -8.696 -16.403 1.00 69.94 84 ARG A CA 1
ATOM 638 C C . ARG A 1 84 ? 21.879 -9.306 -17.790 1.00 69.94 84 ARG A C 1
ATOM 640 O O . ARG A 1 84 ? 22.045 -8.587 -18.771 1.00 69.94 84 ARG A O 1
ATOM 647 N N . THR A 1 85 ? 21.857 -10.629 -17.916 1.00 56.62 85 THR A N 1
ATOM 648 C CA . THR A 1 85 ? 22.141 -11.330 -19.179 1.00 56.62 85 THR A CA 1
ATOM 649 C C . THR A 1 85 ? 21.030 -11.188 -20.229 1.00 56.62 85 THR A C 1
ATOM 651 O O . THR A 1 85 ? 21.222 -11.606 -21.371 1.00 56.62 85 THR A O 1
ATOM 654 N N . SER A 1 86 ? 19.894 -10.568 -19.886 1.00 48.75 86 SER A N 1
ATOM 655 C CA . SER A 1 86 ? 18.713 -10.434 -20.743 1.00 48.75 86 SER A CA 1
ATOM 656 C C . SER A 1 86 ? 18.104 -9.025 -20.705 1.00 48.75 86 SER A C 1
ATOM 658 O O . SER A 1 86 ? 17.165 -8.782 -19.962 1.00 48.75 86 SER A O 1
ATOM 660 N N . SER A 1 87 ? 18.624 -8.105 -21.523 1.00 49.62 87 SER A N 1
ATOM 661 C CA . SER A 1 87 ? 17.912 -6.983 -22.179 1.00 49.62 87 SER A CA 1
ATOM 662 C C . SER A 1 87 ? 17.007 -6.005 -21.397 1.00 49.62 87 SER A C 1
ATOM 664 O O . SER A 1 87 ? 16.490 -5.092 -22.036 1.00 49.62 87 SER A O 1
ATOM 666 N N . SER A 1 88 ? 16.765 -6.132 -20.089 1.00 56.75 88 SER A N 1
ATOM 667 C CA . SER A 1 88 ? 15.777 -5.292 -19.398 1.00 56.75 88 SER A CA 1
ATOM 668 C C . SER A 1 88 ? 16.285 -3.897 -19.046 1.00 56.75 88 SER A C 1
ATOM 670 O O . SER A 1 88 ? 15.452 -3.061 -18.763 1.00 56.75 88 SER A O 1
ATOM 672 N N . PHE A 1 89 ? 17.584 -3.588 -19.137 1.00 61.53 89 PHE A N 1
ATOM 673 C CA . PHE A 1 89 ? 18.098 -2.216 -19.000 1.00 61.53 89 PHE A CA 1
ATOM 674 C C . PHE A 1 89 ? 19.192 -1.944 -20.051 1.00 61.53 89 PHE A C 1
ATOM 676 O O . PHE A 1 89 ? 20.286 -2.497 -19.931 1.00 61.53 89 PHE A O 1
ATOM 683 N N . PRO A 1 90 ? 18.922 -1.140 -21.099 1.00 58.16 90 PRO A N 1
ATOM 684 C CA . PRO A 1 90 ? 19.825 -1.012 -22.248 1.00 58.16 90 PRO A CA 1
ATOM 685 C C . PRO A 1 90 ? 21.125 -0.217 -21.997 1.00 58.16 90 PRO A C 1
ATOM 687 O O . PRO A 1 90 ? 22.076 -0.430 -22.742 1.00 58.16 90 PRO A O 1
ATOM 690 N N . ASP A 1 91 ? 21.207 0.626 -20.956 1.00 57.97 91 ASP A N 1
ATOM 691 C CA . ASP A 1 91 ? 22.313 1.597 -20.764 1.00 57.97 91 ASP A CA 1
ATOM 692 C C . ASP A 1 91 ? 23.181 1.397 -19.495 1.00 57.97 91 ASP A C 1
ATOM 694 O O . ASP A 1 91 ? 24.030 2.225 -19.176 1.00 57.97 91 ASP A O 1
ATOM 698 N N . ASP A 1 92 ? 23.039 0.287 -18.762 1.00 56.22 92 ASP A N 1
ATOM 699 C CA . ASP A 1 92 ? 23.613 0.131 -17.404 1.00 56.22 92 ASP A CA 1
ATOM 700 C C . ASP A 1 92 ? 24.962 -0.643 -17.358 1.00 56.22 92 ASP A C 1
ATOM 702 O O . ASP A 1 92 ? 25.287 -1.316 -16.371 1.00 56.22 92 ASP A O 1
ATOM 706 N N . ALA A 1 93 ? 25.757 -0.580 -18.438 1.00 57.59 93 ALA A N 1
ATOM 707 C CA . ALA A 1 93 ? 26.952 -1.417 -18.657 1.00 57.59 93 ALA A CA 1
ATOM 708 C C . ALA A 1 93 ? 28.089 -1.232 -17.626 1.00 57.59 93 ALA A C 1
ATOM 710 O O . ALA A 1 93 ? 28.913 -2.129 -17.459 1.00 57.59 93 ALA A O 1
ATOM 711 N N . GLU A 1 94 ? 28.142 -0.102 -16.917 1.00 61.16 94 GLU A N 1
ATOM 712 C CA . GLU A 1 94 ? 29.229 0.211 -15.972 1.00 61.16 94 GLU A CA 1
ATOM 713 C C . GLU A 1 94 ? 28.982 -0.283 -14.537 1.00 61.16 94 GLU A C 1
ATOM 715 O O . GLU A 1 94 ? 29.855 -0.175 -13.673 1.00 61.16 94 GLU A O 1
ATOM 720 N N . ARG A 1 95 ? 27.797 -0.826 -14.238 1.00 65.62 95 ARG A N 1
ATOM 721 C CA . ARG A 1 95 ? 27.400 -1.095 -12.853 1.00 65.62 95 ARG A CA 1
ATOM 722 C C . ARG A 1 95 ? 27.733 -2.532 -12.408 1.00 65.62 95 ARG A C 1
ATOM 724 O O . ARG A 1 95 ? 27.351 -3.463 -13.115 1.00 65.62 95 ARG A O 1
ATOM 731 N N . PRO A 1 96 ? 28.326 -2.756 -11.214 1.00 64.19 96 PRO A N 1
ATOM 732 C CA . PRO A 1 96 ? 28.675 -4.095 -10.714 1.00 64.19 96 PRO A CA 1
ATOM 733 C C . PRO A 1 96 ? 27.468 -5.037 -10.640 1.00 64.19 96 PRO A C 1
ATOM 735 O O . PRO A 1 96 ? 26.421 -4.629 -10.135 1.00 64.19 96 PRO A O 1
ATOM 738 N N . ASP A 1 97 ? 27.613 -6.265 -11.154 1.00 74.62 97 ASP A N 1
ATOM 739 C CA . ASP A 1 97 ? 26.606 -7.338 -11.146 1.00 74.62 97 ASP A CA 1
ATOM 740 C C . ASP A 1 97 ? 27.143 -8.556 -10.356 1.00 74.62 97 ASP A C 1
ATOM 742 O O . ASP A 1 97 ? 28.192 -9.089 -10.731 1.00 74.62 97 ASP A O 1
ATOM 746 N N . PRO A 1 98 ? 26.491 -8.994 -9.259 1.00 78.50 98 PRO A N 1
ATOM 747 C CA . PRO A 1 98 ? 25.263 -8.447 -8.679 1.00 78.50 98 PRO A CA 1
ATOM 748 C C . PRO A 1 98 ? 25.470 -7.058 -8.045 1.00 78.50 98 PRO A C 1
ATOM 750 O O . PRO A 1 98 ? 26.595 -6.702 -7.680 1.00 78.50 98 PRO A O 1
ATOM 753 N N . PRO A 1 99 ? 24.396 -6.256 -7.896 1.00 83.75 99 PRO A N 1
ATOM 754 C CA . PRO A 1 99 ? 24.468 -5.016 -7.136 1.00 83.75 99 PRO A CA 1
ATOM 755 C C . PRO A 1 99 ? 24.912 -5.295 -5.686 1.00 83.75 99 PRO A C 1
ATOM 757 O O . PRO A 1 99 ? 24.533 -6.326 -5.125 1.00 83.75 99 PRO A O 1
ATOM 760 N N . PRO A 1 100 ? 25.678 -4.383 -5.063 1.00 85.75 100 PRO A N 1
ATOM 761 C CA . PRO A 1 100 ? 26.043 -4.477 -3.650 1.00 85.75 100 PRO A CA 1
ATOM 762 C C . PRO A 1 100 ? 24.821 -4.644 -2.727 1.00 85.75 100 PRO A C 1
ATOM 764 O O . PRO A 1 100 ? 23.764 -4.068 -2.991 1.00 85.75 100 PRO A O 1
ATOM 767 N N . GLU A 1 101 ? 24.958 -5.413 -1.641 1.00 87.06 101 GLU A N 1
ATOM 768 C CA . GLU A 1 101 ? 23.848 -5.732 -0.718 1.00 87.06 101 GLU A CA 1
ATOM 769 C C . GLU A 1 101 ? 23.236 -4.481 -0.067 1.00 87.06 101 GLU A C 1
ATOM 771 O O . GLU A 1 101 ? 22.030 -4.415 0.142 1.00 87.06 101 GLU A O 1
ATOM 776 N N . ASP A 1 102 ? 24.044 -3.458 0.205 1.00 85.44 102 ASP A N 1
ATOM 777 C CA . ASP A 1 102 ? 23.611 -2.170 0.759 1.00 85.44 102 ASP A CA 1
ATOM 778 C C . ASP A 1 102 ? 22.756 -1.342 -0.217 1.00 85.44 102 ASP A C 1
ATOM 780 O O . ASP A 1 102 ? 22.018 -0.453 0.204 1.00 85.44 102 ASP A O 1
ATOM 784 N N . CYS A 1 103 ? 22.790 -1.659 -1.515 1.00 85.88 103 CYS A N 1
ATOM 785 C CA . CYS A 1 103 ? 21.880 -1.078 -2.500 1.00 85.88 103 CYS A CA 1
ATOM 786 C C . CYS A 1 103 ? 20.499 -1.753 -2.508 1.00 85.88 103 CYS A C 1
ATOM 788 O O . CYS A 1 103 ? 19.558 -1.196 -3.089 1.00 85.88 103 CYS A O 1
ATOM 790 N N . LEU A 1 104 ? 20.370 -2.952 -1.930 1.00 90.81 104 LEU A N 1
ATOM 791 C CA . LEU A 1 104 ? 19.122 -3.707 -1.916 1.00 90.81 104 LEU A CA 1
ATOM 792 C C . LEU A 1 104 ? 18.221 -3.227 -0.771 1.00 90.81 104 LEU A C 1
ATOM 794 O O . LEU A 1 104 ? 18.684 -3.099 0.362 1.00 90.81 104 LEU A O 1
ATOM 798 N N . PRO A 1 105 ? 16.912 -3.029 -1.010 1.00 92.00 105 PRO A N 1
ATOM 799 C CA . PRO A 1 105 ? 15.970 -2.808 0.077 1.00 92.00 105 PRO A CA 1
ATOM 800 C C . PRO A 1 105 ? 16.028 -3.982 1.063 1.00 92.00 105 PRO A C 1
ATOM 802 O O . PRO A 1 105 ? 15.862 -5.143 0.673 1.00 92.00 105 PRO A O 1
ATOM 805 N N . ALA A 1 106 ? 16.267 -3.696 2.344 1.00 92.38 106 ALA A N 1
ATOM 806 C CA . ALA A 1 106 ? 16.433 -4.730 3.371 1.00 92.38 106 ALA A CA 1
ATOM 807 C C . ALA A 1 106 ? 15.181 -5.616 3.524 1.00 92.38 106 ALA A C 1
ATOM 809 O O . ALA A 1 106 ? 15.275 -6.793 3.855 1.00 92.38 106 ALA A O 1
ATOM 810 N N . GLU A 1 107 ? 14.008 -5.054 3.241 1.00 94.06 107 GLU A N 1
ATOM 811 C CA . GLU A 1 107 ? 12.700 -5.679 3.461 1.00 94.06 107 GLU A CA 1
ATOM 812 C C . GLU A 1 107 ? 12.065 -6.172 2.150 1.00 94.06 107 GLU A C 1
ATOM 814 O O . GLU A 1 107 ? 10.876 -6.484 2.087 1.00 94.06 107 GLU A O 1
ATOM 819 N N . ARG A 1 108 ? 12.872 -6.297 1.086 1.00 95.81 108 ARG A N 1
ATOM 820 C CA . ARG A 1 108 ? 12.470 -6.819 -0.235 1.00 95.81 108 ARG A CA 1
ATOM 821 C C . ARG A 1 108 ? 11.744 -8.168 -0.177 1.00 95.81 108 ARG A C 1
ATOM 823 O O . ARG A 1 108 ? 10.914 -8.462 -1.037 1.00 95.81 108 ARG A O 1
ATOM 830 N N . HIS A 1 109 ? 12.009 -8.973 0.854 1.00 96.75 109 HIS A N 1
ATOM 831 C CA . HIS A 1 109 ? 11.344 -10.255 1.071 1.00 96.75 109 HIS A CA 1
ATOM 832 C C . HIS A 1 109 ? 9.835 -10.121 1.320 1.00 96.75 109 HIS A C 1
ATOM 834 O O . HIS A 1 109 ? 9.102 -11.043 0.956 1.00 96.75 109 HIS A O 1
ATOM 840 N N . ILE A 1 110 ? 9.352 -8.989 1.855 1.00 96.94 110 ILE A N 1
ATOM 841 C CA . ILE A 1 110 ? 7.913 -8.687 1.976 1.00 96.94 110 ILE A CA 1
ATOM 842 C C . ILE A 1 110 ? 7.254 -8.729 0.592 1.00 96.94 110 ILE A C 1
ATOM 844 O O . ILE A 1 110 ? 6.248 -9.413 0.397 1.00 96.94 110 ILE A O 1
ATOM 848 N N . HIS A 1 111 ? 7.862 -8.051 -0.383 1.00 97.81 111 HIS A N 1
ATOM 849 C CA . HIS A 1 111 ? 7.343 -7.927 -1.745 1.00 97.81 111 HIS A CA 1
ATOM 850 C C . HIS A 1 111 ? 7.370 -9.276 -2.463 1.00 97.81 111 HIS A C 1
ATOM 852 O O . HIS A 1 111 ? 6.351 -9.710 -2.999 1.00 97.81 111 HIS A O 1
ATOM 858 N N . ALA A 1 112 ? 8.507 -9.973 -2.399 1.00 97.94 112 ALA A N 1
ATOM 859 C CA . ALA A 1 112 ? 8.672 -11.299 -2.988 1.00 97.94 112 ALA A CA 1
ATOM 860 C C . ALA A 1 112 ? 7.643 -12.306 -2.438 1.00 97.94 112 ALA A C 1
ATOM 862 O O . ALA A 1 112 ? 6.965 -12.984 -3.205 1.00 97.94 112 ALA A O 1
ATOM 863 N N . SER A 1 113 ? 7.446 -12.347 -1.117 1.00 97.44 113 SER A N 1
ATOM 864 C CA . SER A 1 113 ? 6.519 -13.298 -0.480 1.00 97.44 113 SER A CA 1
ATOM 865 C C . SER A 1 113 ? 5.056 -13.016 -0.831 1.00 97.44 113 SER A C 1
ATOM 867 O O . SER A 1 113 ? 4.272 -13.943 -1.041 1.00 97.44 113 SER A O 1
ATOM 869 N N . LEU A 1 114 ? 4.676 -11.740 -0.940 1.00 96.94 114 LEU A N 1
ATOM 870 C CA . LEU A 1 114 ? 3.336 -11.344 -1.369 1.00 96.94 114 LEU A CA 1
ATOM 871 C C . LEU A 1 114 ? 3.083 -11.675 -2.840 1.00 96.94 114 LEU A C 1
ATOM 873 O O . LEU A 1 114 ? 2.056 -12.280 -3.144 1.00 96.94 114 LEU A O 1
ATOM 877 N N . TYR A 1 115 ? 4.014 -11.354 -3.741 1.00 97.00 115 TYR A N 1
ATOM 878 C CA . TYR A 1 115 ? 3.874 -11.718 -5.151 1.00 97.00 115 TYR A CA 1
ATOM 879 C C . TYR A 1 115 ? 3.872 -13.236 -5.372 1.00 97.00 115 TYR A C 1
ATOM 881 O O . TYR A 1 115 ? 3.107 -13.719 -6.208 1.00 97.00 115 TYR A O 1
ATOM 889 N N . ALA A 1 116 ? 4.676 -13.992 -4.618 1.00 96.31 116 ALA A N 1
ATOM 890 C CA . ALA A 1 116 ? 4.690 -15.453 -4.677 1.00 96.31 116 ALA A CA 1
ATOM 891 C C . ALA A 1 116 ? 3.344 -16.046 -4.245 1.00 96.31 116 ALA A C 1
ATOM 893 O O . ALA A 1 116 ? 2.864 -17.018 -4.826 1.00 96.31 116 ALA A O 1
ATOM 894 N N . ARG A 1 117 ? 2.728 -15.457 -3.214 1.00 95.50 117 ARG A N 1
ATOM 895 C CA . ARG A 1 117 ? 1.470 -15.945 -2.653 1.00 95.50 117 ARG A CA 1
ATOM 896 C C . ARG A 1 117 ? 0.247 -15.553 -3.477 1.00 95.50 117 ARG A C 1
ATOM 898 O O . ARG A 1 117 ? -0.687 -16.342 -3.559 1.00 95.50 117 ARG A O 1
ATOM 905 N N . PHE A 1 118 ? 0.244 -14.356 -4.055 1.00 94.44 118 PHE A N 1
ATOM 906 C CA . PHE A 1 118 ? -0.911 -13.790 -4.747 1.00 94.44 118 PHE A CA 1
ATOM 907 C C . PHE A 1 118 ? -0.522 -13.373 -6.174 1.00 94.44 118 PHE A C 1
ATOM 909 O O . PHE A 1 118 ? -0.090 -12.236 -6.395 1.00 94.44 118 PHE A O 1
ATOM 916 N N . PRO A 1 119 ? -0.684 -14.262 -7.172 1.00 92.69 119 PRO A N 1
ATOM 917 C CA . PRO A 1 119 ? -0.339 -13.963 -8.563 1.00 92.69 119 PRO A CA 1
ATOM 918 C C . PRO A 1 119 ? -1.101 -12.762 -9.141 1.00 92.69 119 PRO A C 1
ATOM 920 O O . PRO A 1 119 ? -0.576 -12.070 -10.004 1.00 92.69 119 PRO A O 1
ATOM 923 N N . ALA A 1 120 ? -2.301 -12.475 -8.622 1.00 91.31 120 ALA A N 1
ATOM 924 C CA . ALA A 1 120 ? -3.113 -11.326 -9.022 1.00 91.31 120 ALA A CA 1
ATOM 925 C C . ALA A 1 120 ? -2.549 -9.965 -8.564 1.00 91.31 120 ALA A C 1
ATOM 927 O O . ALA A 1 120 ? -3.018 -8.927 -9.035 1.00 91.31 120 ALA A O 1
ATOM 928 N N . LEU A 1 121 ? -1.577 -9.949 -7.640 1.00 93.56 121 LEU A N 1
ATOM 929 C CA . LEU A 1 121 ? -0.956 -8.712 -7.173 1.00 93.56 121 LEU A CA 1
ATOM 930 C C . LEU A 1 121 ? -0.071 -8.085 -8.238 1.00 93.56 121 LEU A C 1
ATOM 932 O O . LEU A 1 121 ? 0.784 -8.750 -8.829 1.00 93.56 121 LEU A O 1
ATOM 936 N N . THR A 1 122 ? -0.219 -6.773 -8.375 1.00 94.12 122 THR A N 1
ATOM 937 C CA . THR A 1 122 ? 0.509 -5.965 -9.350 1.00 94.12 122 THR A CA 1
ATOM 938 C C . THR A 1 122 ? 1.454 -4.982 -8.707 1.00 94.12 122 THR A C 1
ATOM 940 O O . THR A 1 122 ? 2.540 -4.781 -9.233 1.00 94.12 122 THR A O 1
ATOM 943 N N . SER A 1 123 ? 1.070 -4.361 -7.592 1.00 96.75 123 SER A N 1
ATOM 944 C CA . SER A 1 123 ? 1.929 -3.407 -6.893 1.00 96.75 123 SER A CA 1
ATOM 945 C C . SER A 1 123 ? 1.784 -3.532 -5.385 1.00 96.75 123 SER A C 1
ATOM 947 O O . SER A 1 123 ? 0.736 -3.916 -4.859 1.00 96.75 123 SER A O 1
ATOM 949 N N . ILE A 1 124 ? 2.875 -3.232 -4.687 1.00 97.62 124 ILE A N 1
ATOM 950 C CA . ILE A 1 124 ? 2.987 -3.363 -3.236 1.00 97.62 124 ILE A CA 1
ATOM 951 C C . ILE A 1 124 ? 3.692 -2.122 -2.708 1.00 97.62 124 ILE A C 1
ATOM 953 O O . ILE A 1 124 ? 4.759 -1.761 -3.197 1.00 97.62 124 ILE A O 1
ATOM 957 N N . LEU A 1 125 ? 3.115 -1.507 -1.685 1.00 96.69 125 LEU A N 1
ATOM 958 C CA . LEU A 1 125 ? 3.698 -0.418 -0.917 1.00 96.69 125 LEU A CA 1
ATOM 959 C C . LEU A 1 125 ? 3.991 -0.917 0.496 1.00 96.69 125 LEU A C 1
ATOM 961 O O . LEU A 1 125 ? 3.071 -1.332 1.202 1.00 96.69 125 LEU A O 1
ATOM 965 N N . HIS A 1 126 ? 5.251 -0.832 0.912 1.00 95.81 126 HIS A N 1
ATOM 966 C CA . HIS A 1 126 ? 5.672 -1.017 2.291 1.00 95.81 126 HIS A CA 1
ATOM 967 C C . HIS A 1 126 ? 6.076 0.320 2.920 1.00 95.81 126 HIS A C 1
ATOM 969 O O . HIS A 1 126 ? 6.987 0.998 2.448 1.00 95.81 126 HIS A O 1
ATOM 975 N N . ILE A 1 127 ? 5.408 0.674 4.015 1.00 92.62 127 ILE A N 1
ATOM 976 C CA . ILE A 1 127 ? 5.687 1.852 4.834 1.00 92.62 127 ILE A CA 1
ATOM 977 C C . ILE A 1 127 ? 6.444 1.349 6.072 1.00 92.62 127 ILE A C 1
ATOM 979 O O . ILE A 1 127 ? 5.811 0.764 6.945 1.00 92.62 127 ILE A O 1
ATOM 983 N N . CYS A 1 128 ? 7.769 1.542 6.130 1.00 82.44 128 CYS A N 1
ATOM 984 C CA . CYS A 1 128 ? 8.671 1.008 7.174 1.00 82.44 128 CYS A CA 1
ATOM 985 C C . CYS A 1 128 ? 8.922 1.990 8.335 1.00 82.44 128 CYS A C 1
ATOM 987 O O . CYS A 1 128 ? 9.344 1.605 9.427 1.00 82.44 128 CYS A O 1
ATOM 989 N N . ALA A 1 129 ? 8.708 3.285 8.107 1.00 75.06 129 ALA A N 1
ATOM 990 C CA . ALA A 1 129 ? 8.764 4.294 9.154 1.00 75.06 129 ALA A CA 1
ATOM 991 C C . ALA A 1 129 ? 7.395 4.958 9.237 1.00 75.06 129 ALA A C 1
ATOM 993 O O . ALA A 1 129 ? 7.018 5.811 8.438 1.00 75.06 129 ALA A O 1
ATOM 994 N N . CYS A 1 130 ? 6.612 4.481 10.197 1.00 72.06 130 CYS A N 1
ATOM 995 C CA . CYS A 1 130 ? 5.237 4.887 10.389 1.00 72.06 130 CYS A CA 1
ATOM 996 C C . CYS A 1 130 ? 5.110 6.416 10.563 1.00 72.06 130 CYS A C 1
ATOM 998 O O . CYS A 1 130 ? 5.655 6.962 11.528 1.00 72.06 130 CYS A O 1
ATOM 1000 N N . PRO A 1 131 ? 4.315 7.106 9.725 1.00 81.00 131 PRO A N 1
ATOM 1001 C CA . PRO A 1 131 ? 3.916 8.482 9.985 1.00 81.00 131 PRO A CA 1
ATOM 1002 C C . PRO A 1 131 ? 3.321 8.619 11.397 1.00 81.00 131 PRO A C 1
ATOM 1004 O O . PRO A 1 131 ? 2.591 7.719 11.829 1.00 81.00 131 PRO A O 1
ATOM 1007 N N . PRO A 1 132 ? 3.528 9.741 12.114 1.00 85.06 132 PRO A N 1
ATOM 1008 C CA . PRO A 1 132 ? 2.963 9.945 13.456 1.00 85.06 132 PRO A CA 1
ATOM 1009 C C . PRO A 1 132 ? 1.432 9.792 13.534 1.00 85.06 132 PRO A C 1
ATOM 1011 O O . PRO A 1 132 ? 0.857 9.621 14.609 1.00 85.06 132 PRO A O 1
ATOM 1014 N N . THR A 1 133 ? 0.744 9.891 12.396 1.00 87.69 133 THR A N 1
ATOM 1015 C CA . THR A 1 133 ? -0.694 9.634 12.243 1.00 87.69 133 THR A CA 1
ATOM 1016 C C . THR A 1 133 ? -1.064 8.163 12.383 1.00 87.69 133 THR A C 1
ATOM 1018 O O . THR A 1 133 ? -2.112 7.876 12.953 1.00 87.69 133 THR A O 1
ATOM 1021 N N . LEU A 1 134 ? -0.215 7.236 11.936 1.00 86.69 134 LEU A N 1
ATOM 1022 C CA . LEU A 1 134 ? -0.468 5.798 12.017 1.00 86.69 134 LEU A CA 1
ATOM 1023 C C . LEU A 1 134 ? -0.000 5.175 13.343 1.00 86.69 134 LEU A C 1
ATOM 1025 O O . LEU A 1 134 ? -0.539 4.147 13.744 1.00 86.69 134 LEU A O 1
ATOM 1029 N N . THR A 1 135 ? 0.939 5.796 14.065 1.00 87.31 135 THR A N 1
ATOM 1030 C CA . THR A 1 135 ? 1.560 5.212 15.271 1.00 87.31 135 THR A CA 1
ATOM 1031 C C . THR A 1 135 ? 0.558 4.683 16.310 1.00 87.31 135 THR A C 1
ATOM 1033 O O . THR A 1 135 ? 0.768 3.570 16.796 1.00 87.31 135 THR A O 1
ATOM 1036 N N . PRO A 1 136 ? -0.555 5.381 16.632 1.00 86.44 136 PRO A N 1
ATOM 1037 C CA . PRO A 1 136 ? -1.530 4.887 17.611 1.00 86.44 136 PRO A CA 1
ATOM 1038 C C . PRO A 1 136 ? -2.187 3.549 17.236 1.00 86.44 136 PRO A C 1
ATOM 1040 O O . PRO A 1 136 ? -2.624 2.813 18.116 1.00 86.44 136 PRO A O 1
ATOM 1043 N N . PHE A 1 137 ? -2.242 3.224 15.943 1.00 86.31 137 PHE A N 1
ATOM 1044 C CA . PHE A 1 137 ? -2.873 2.013 15.411 1.00 86.31 137 PHE A CA 1
ATOM 1045 C C . PHE A 1 137 ? -1.918 0.813 15.375 1.00 86.31 137 PHE A C 1
ATOM 1047 O O . PHE A 1 137 ? -2.354 -0.320 15.190 1.00 86.31 137 PHE A O 1
ATOM 1054 N N . LEU A 1 138 ? -0.615 1.049 15.558 1.00 85.00 138 LEU A N 1
ATOM 1055 C CA . LEU A 1 138 ? 0.423 0.012 15.511 1.00 85.00 138 LEU A CA 1
ATOM 1056 C C . LEU A 1 138 ? 0.809 -0.510 16.894 1.00 85.00 138 LEU A C 1
ATOM 1058 O O . LEU A 1 138 ? 1.555 -1.483 17.020 1.00 85.00 138 LEU A O 1
ATOM 1062 N N . ILE A 1 139 ? 0.334 0.147 17.947 1.00 81.94 139 ILE A N 1
ATOM 1063 C CA . ILE A 1 139 ? 0.566 -0.281 19.318 1.00 81.94 139 ILE A CA 1
ATOM 1064 C C . ILE A 1 139 ? -0.521 -1.301 19.661 1.00 81.94 139 ILE A C 1
ATOM 1066 O O . ILE A 1 139 ? -1.708 -0.976 19.742 1.00 81.94 139 ILE A O 1
ATOM 1070 N N . SER A 1 140 ? -0.110 -2.554 19.844 1.00 72.44 140 SER A N 1
ATOM 1071 C CA . SER A 1 140 ? -0.974 -3.592 20.405 1.00 72.44 140 SER A CA 1
ATOM 1072 C C . SER A 1 140 ? -1.012 -3.450 21.919 1.00 72.44 140 SER A C 1
ATOM 1074 O O . SER A 1 140 ? 0.017 -3.179 22.544 1.00 72.44 140 SER A O 1
ATOM 1076 N N . ALA A 1 141 ? -2.162 -3.732 22.527 1.00 60.06 141 ALA A N 1
ATOM 1077 C CA . ALA A 1 141 ? -2.137 -4.162 23.917 1.00 60.06 141 ALA A CA 1
ATOM 1078 C C . ALA A 1 141 ? -1.353 -5.480 23.975 1.00 60.06 141 ALA A C 1
ATOM 1080 O O . ALA A 1 141 ? -1.629 -6.394 23.190 1.00 60.06 141 ALA A O 1
ATOM 1081 N N . SER A 1 142 ? -0.375 -5.598 24.873 1.00 55.06 142 SER A N 1
ATOM 1082 C CA . SER A 1 142 ? 0.141 -6.924 25.211 1.00 55.06 142 SER A CA 1
ATOM 1083 C C . SER A 1 142 ? -1.026 -7.730 25.780 1.00 55.06 142 SER A C 1
ATOM 1085 O O . SER A 1 142 ? -1.723 -7.203 26.653 1.00 55.06 142 SER A O 1
ATOM 1087 N N . PRO A 1 143 ? -1.264 -8.978 25.338 1.00 50.62 143 PRO A N 1
ATOM 1088 C CA . PRO A 1 143 ? -2.211 -9.842 26.019 1.00 50.62 143 PRO A CA 1
ATOM 1089 C C . PRO A 1 143 ? -1.677 -10.044 27.436 1.00 50.62 143 PRO A C 1
ATOM 1091 O O . PRO A 1 143 ? -0.719 -10.782 27.658 1.00 50.62 143 PRO A O 1
ATOM 1094 N N . THR A 1 144 ? -2.234 -9.326 28.409 1.00 39.59 144 THR A N 1
ATOM 1095 C CA . THR A 1 144 ? -1.926 -9.582 29.809 1.00 39.59 144 THR A CA 1
ATOM 1096 C C . THR A 1 144 ? -2.440 -10.976 30.103 1.00 39.59 144 THR A C 1
ATOM 1098 O O . THR A 1 144 ? -3.649 -11.207 30.120 1.00 39.59 144 THR A O 1
ATOM 1101 N N . SER A 1 145 ? -1.527 -11.914 30.322 1.00 40.50 145 SER A N 1
ATOM 1102 C CA . SER A 1 145 ? -1.823 -13.205 30.920 1.00 40.50 145 SER A CA 1
ATOM 1103 C C . SER A 1 145 ? -2.240 -12.986 32.375 1.00 40.50 145 SER A C 1
ATOM 1105 O O . SER A 1 145 ? -1.498 -13.272 33.310 1.00 40.50 145 SER A O 1
ATOM 1107 N N . THR A 1 146 ? -3.436 -12.444 32.605 1.00 36.50 146 THR A N 1
ATOM 1108 C CA . THR A 1 146 ? -4.054 -12.440 33.930 1.00 36.50 146 THR A CA 1
ATOM 1109 C C . THR A 1 146 ? -4.563 -13.842 34.224 1.00 36.50 146 THR A C 1
ATOM 1111 O O . THR A 1 146 ? -5.752 -14.136 34.142 1.00 36.50 146 THR A O 1
ATOM 1114 N N . SER A 1 147 ? -3.639 -14.731 34.585 1.00 39.34 147 SER A N 1
ATOM 1115 C CA . SER A 1 147 ? -3.938 -15.884 35.422 1.00 39.34 147 SER A CA 1
ATOM 1116 C C . SER A 1 147 ? -4.067 -15.402 36.869 1.00 39.34 147 SER A C 1
ATOM 1118 O O . SER A 1 147 ? -3.170 -15.589 37.688 1.00 39.34 147 SER A O 1
ATOM 1120 N N . SER A 1 148 ? -5.168 -14.734 37.191 1.00 38.22 148 SER A N 1
ATOM 1121 C CA . SER A 1 148 ? -5.592 -14.575 38.578 1.00 38.22 148 SER A CA 1
ATOM 1122 C C . SER A 1 148 ? -7.109 -14.490 38.637 1.00 38.22 148 SER A C 1
ATOM 1124 O O . SER A 1 148 ? -7.750 -13.537 38.208 1.00 38.22 148 SER A O 1
ATOM 1126 N N . SER A 1 149 ? -7.687 -15.556 39.174 1.00 40.06 149 SER A N 1
ATOM 1127 C CA . SER A 1 149 ? -9.054 -15.614 39.657 1.00 40.06 149 SER A CA 1
ATOM 1128 C C . SER A 1 149 ? -9.240 -14.592 40.781 1.00 40.06 149 SER A C 1
ATOM 1130 O O . SER A 1 149 ? -8.987 -14.893 41.947 1.00 40.06 149 SER A O 1
ATOM 1132 N N . SER A 1 150 ? -9.687 -13.385 40.458 1.00 39.06 150 SER A N 1
ATOM 1133 C CA . SER A 1 150 ? -10.368 -12.535 41.429 1.00 39.06 150 SER A CA 1
ATOM 1134 C C . SER A 1 150 ? -11.458 -11.719 40.743 1.00 39.06 150 SER A C 1
ATOM 1136 O O . SER A 1 150 ? -11.248 -10.978 39.788 1.00 39.06 150 SER A O 1
ATOM 1138 N N . SER A 1 151 ? -12.670 -11.931 41.241 1.00 43.88 151 SER A N 1
ATOM 1139 C CA . SER A 1 151 ? -13.901 -11.244 40.887 1.00 43.88 151 SER A CA 1
ATOM 1140 C C . SER A 1 151 ? -13.741 -9.726 40.991 1.00 43.88 151 SER A C 1
ATOM 1142 O O . SER A 1 151 ? -13.680 -9.178 42.091 1.00 43.88 151 SER A O 1
ATOM 1144 N N . SER A 1 152 ? -13.711 -9.044 39.853 1.00 40.72 152 SER A N 1
ATOM 1145 C CA . SER A 1 152 ? -13.884 -7.597 39.772 1.00 40.72 152 SER A CA 1
ATOM 1146 C C . SER A 1 152 ? -14.598 -7.278 38.467 1.00 40.72 152 SER A C 1
ATOM 1148 O O . SER A 1 152 ? -14.081 -7.511 37.376 1.00 40.72 152 SER A O 1
ATOM 1150 N N . SER A 1 153 ? -15.833 -6.806 38.601 1.00 43.75 153 SER A N 1
ATOM 1151 C CA . SER A 1 153 ? -16.723 -6.370 37.531 1.00 43.75 153 SER A CA 1
ATOM 1152 C C . SER A 1 153 ? -16.095 -5.218 36.743 1.00 43.75 153 SER A C 1
ATOM 1154 O O . SER A 1 153 ? -16.251 -4.050 37.098 1.00 43.75 153 SER A O 1
ATOM 1156 N N . THR A 1 154 ? -15.378 -5.550 35.675 1.00 41.19 154 THR A N 1
ATOM 1157 C CA . THR A 1 154 ? -14.950 -4.603 34.642 1.00 41.19 154 THR A CA 1
ATOM 1158 C C . THR A 1 154 ? -15.981 -4.610 33.507 1.00 41.19 154 THR A C 1
ATOM 1160 O O . THR A 1 154 ? -16.553 -5.663 33.212 1.00 41.19 154 THR A O 1
ATOM 1163 N N . PRO A 1 155 ? -16.278 -3.459 32.877 1.00 37.47 155 PRO A N 1
ATOM 1164 C CA . PRO A 1 155 ? -17.233 -3.414 31.782 1.00 37.47 155 PRO A CA 1
ATOM 1165 C C . PRO A 1 155 ? -16.661 -4.162 30.574 1.00 37.47 155 PRO A C 1
ATOM 1167 O O . PRO A 1 155 ? -15.604 -3.810 30.054 1.00 37.47 155 PRO A O 1
ATOM 1170 N N . HIS A 1 156 ? -17.371 -5.203 30.141 1.00 35.00 156 HIS A N 1
ATOM 1171 C CA . HIS A 1 156 ? -17.098 -5.923 28.903 1.00 35.00 156 HIS A CA 1
ATOM 1172 C C . HIS A 1 156 ? -17.250 -4.973 27.710 1.00 35.00 156 HIS A C 1
ATOM 1174 O O . HIS A 1 156 ? -18.364 -4.574 27.371 1.00 35.00 156 HIS A O 1
ATOM 1180 N N . ILE A 1 157 ? -16.138 -4.646 27.055 1.00 42.06 157 ILE A N 1
ATOM 1181 C CA . ILE A 1 157 ? -16.153 -4.139 25.682 1.00 42.06 157 ILE A CA 1
ATOM 1182 C C . ILE A 1 157 ? -16.443 -5.357 24.788 1.00 42.06 157 ILE A C 1
ATOM 1184 O O . ILE A 1 157 ? -15.718 -6.354 24.888 1.00 42.06 157 ILE A O 1
ATOM 1188 N N . PRO A 1 158 ? -17.495 -5.349 23.951 1.00 34.88 158 PRO A N 1
ATOM 1189 C CA . PRO A 1 158 ? -17.777 -6.451 23.042 1.00 34.88 158 PRO A CA 1
ATOM 1190 C C . PRO A 1 158 ? -16.771 -6.413 21.886 1.00 34.88 158 PRO A C 1
ATOM 1192 O O . PRO A 1 158 ? -17.033 -5.859 20.822 1.00 34.88 158 PRO A O 1
ATOM 1195 N N . PHE A 1 159 ? -15.591 -6.992 22.096 1.00 45.84 159 PHE A N 1
ATOM 1196 C CA . PHE A 1 159 ? -14.657 -7.271 21.013 1.00 45.84 159 PHE A CA 1
ATOM 1197 C C . PHE A 1 159 ? -15.165 -8.483 20.228 1.00 45.84 159 PHE A C 1
ATOM 1199 O O . PHE A 1 159 ? -15.372 -9.565 20.781 1.00 45.84 159 PHE A O 1
ATOM 1206 N N . THR A 1 160 ? -15.390 -8.299 18.926 1.00 40.94 160 THR A N 1
ATOM 1207 C CA . THR A 1 160 ? -15.606 -9.399 17.982 1.00 40.94 160 THR A CA 1
ATOM 1208 C C . THR A 1 160 ? -14.434 -10.365 18.082 1.00 40.94 160 THR A C 1
ATOM 1210 O O . THR A 1 160 ? -13.282 -9.956 17.974 1.00 40.94 160 THR A O 1
ATOM 1213 N N . THR A 1 161 ? -14.748 -11.628 18.338 1.00 33.44 161 THR A N 1
ATOM 1214 C CA . THR A 1 161 ? -13.825 -12.700 18.709 1.00 33.44 161 THR A CA 1
ATOM 1215 C C . THR A 1 161 ? -12.887 -13.033 17.545 1.00 33.44 161 THR A C 1
ATOM 1217 O O . THR A 1 161 ? -13.160 -13.919 16.740 1.00 33.44 161 THR A O 1
ATOM 1220 N N . THR A 1 162 ? -11.778 -12.307 17.421 1.00 43.22 162 THR A N 1
ATOM 1221 C CA . THR A 1 162 ? -10.610 -12.771 16.670 1.00 43.22 162 THR A CA 1
ATOM 1222 C C . THR A 1 162 ? -9.924 -13.880 17.466 1.00 43.22 162 THR A C 1
ATOM 1224 O O . THR A 1 162 ? -10.023 -13.952 18.692 1.00 43.22 162 THR A O 1
ATOM 1227 N N . SER A 1 163 ? -9.283 -14.806 16.753 1.00 46.38 163 SER A N 1
ATOM 1228 C CA . SER A 1 163 ? -8.521 -15.914 17.339 1.00 46.38 163 SER A CA 1
ATOM 1229 C C . SER A 1 163 ? -7.626 -15.421 18.492 1.00 46.38 163 SER A C 1
ATOM 1231 O O . SER A 1 163 ? -6.954 -14.404 18.316 1.00 46.38 163 SER A O 1
ATOM 1233 N N . PRO A 1 164 ? -7.540 -16.129 19.637 1.00 49.06 164 PRO A N 1
ATOM 1234 C CA . PRO A 1 164 ? -6.777 -15.697 20.819 1.00 49.06 164 PRO A CA 1
ATOM 1235 C C . PRO A 1 164 ? -5.265 -15.511 20.583 1.00 49.06 164 PRO A C 1
ATOM 1237 O O . PRO A 1 164 ? -4.554 -15.089 21.490 1.00 49.06 164 PRO A O 1
ATOM 1240 N N . ALA A 1 165 ? -4.766 -15.830 19.386 1.00 58.75 165 ALA A N 1
ATOM 1241 C CA . ALA A 1 165 ? -3.374 -15.657 18.986 1.00 58.75 165 ALA A CA 1
ATOM 1242 C C . ALA A 1 165 ? -3.083 -14.331 18.255 1.00 58.75 165 ALA A C 1
ATOM 1244 O O . ALA A 1 165 ? -1.915 -14.053 17.983 1.00 58.75 165 ALA A O 1
ATOM 1245 N N . ASP A 1 166 ? -4.099 -13.532 17.907 1.00 64.81 166 ASP A N 1
ATOM 1246 C CA . ASP A 1 166 ? -3.900 -12.338 17.084 1.00 64.81 166 ASP A CA 1
ATOM 1247 C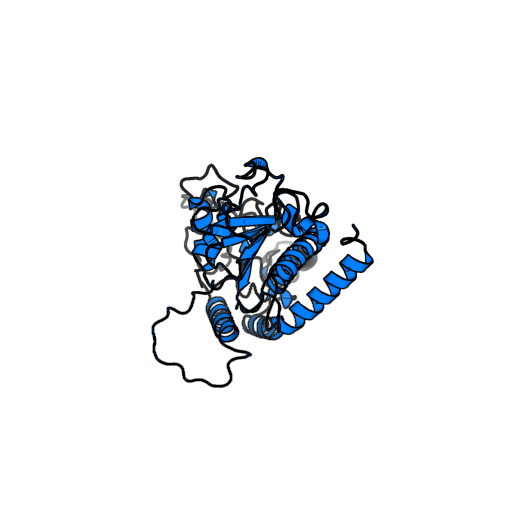 C . ASP A 1 166 ? -3.879 -11.048 17.925 1.00 64.81 166 ASP A C 1
ATOM 1249 O O . ASP A 1 166 ? -4.819 -10.785 18.682 1.00 64.81 166 ASP A O 1
ATOM 1253 N N . PRO A 1 167 ? -2.816 -10.227 17.811 1.00 66.06 167 PRO A N 1
ATOM 1254 C CA . PRO A 1 167 ? -2.718 -8.972 18.543 1.00 66.06 167 PRO A CA 1
ATOM 1255 C C . PRO A 1 167 ? -3.844 -8.036 18.103 1.00 66.06 167 PRO A C 1
ATOM 1257 O O . PRO A 1 167 ? -4.074 -7.827 16.910 1.00 66.06 167 PRO A O 1
ATOM 1260 N N . THR A 1 168 ? -4.558 -7.469 19.073 1.00 70.81 168 THR A N 1
ATOM 1261 C CA . THR A 1 168 ? -5.613 -6.488 18.803 1.00 70.81 168 THR A CA 1
ATOM 1262 C C . THR A 1 168 ? -5.025 -5.086 18.978 1.00 70.81 168 THR A C 1
ATOM 1264 O O . THR A 1 168 ? -4.467 -4.799 20.044 1.00 70.81 168 THR A O 1
ATOM 1267 N N . PRO A 1 169 ? -5.112 -4.207 17.962 1.00 72.56 169 PRO A N 1
ATOM 1268 C CA . PRO A 1 169 ? -4.622 -2.842 18.096 1.00 72.56 169 PRO A CA 1
ATOM 1269 C C . PRO A 1 169 ? -5.413 -2.106 19.182 1.00 72.56 169 PRO A C 1
ATOM 1271 O O . PRO A 1 169 ? -6.619 -2.316 19.327 1.00 72.56 169 PRO A O 1
ATOM 1274 N N . LEU A 1 170 ? -4.750 -1.212 19.924 1.00 75.62 170 LEU A N 1
ATOM 1275 C CA . LEU A 1 170 ? -5.424 -0.364 20.919 1.00 75.62 170 LEU A CA 1
ATOM 1276 C C . LEU A 1 170 ? -6.515 0.507 20.290 1.00 75.62 170 LEU A C 1
ATOM 1278 O O . LEU A 1 170 ? -7.527 0.804 20.923 1.00 75.62 170 LEU A O 1
ATOM 1282 N N . LEU A 1 171 ? -6.298 0.905 19.038 1.00 81.44 171 LEU A N 1
ATOM 1283 C CA . LEU A 1 171 ? -7.228 1.688 18.251 1.00 81.44 171 LEU A CA 1
ATOM 1284 C C . LEU A 1 171 ? -7.446 0.985 16.905 1.00 81.44 171 LEU A C 1
ATOM 1286 O O . LEU A 1 171 ? -6.478 0.795 16.168 1.00 81.44 171 LEU A O 1
ATOM 1290 N N . PRO A 1 172 ? -8.676 0.568 16.558 1.00 84.44 172 PRO A N 1
ATOM 1291 C CA . PRO A 1 172 ? -8.922 -0.063 15.271 1.00 84.44 172 PRO A CA 1
ATOM 1292 C C . PRO A 1 172 ? -8.835 0.981 14.154 1.00 84.44 172 PRO A C 1
ATOM 1294 O O . PRO A 1 172 ? -9.504 2.013 14.209 1.00 84.44 172 PRO A O 1
ATOM 1297 N N . LEU A 1 173 ? -8.050 0.696 13.113 1.00 84.19 173 LEU A N 1
ATOM 1298 C CA . LEU A 1 173 ? -8.066 1.504 11.897 1.00 84.19 173 LEU A CA 1
ATOM 1299 C C . LEU A 1 173 ? -9.201 1.016 10.995 1.00 84.19 173 LEU A C 1
ATOM 1301 O O . LEU A 1 173 ? -9.133 -0.083 10.439 1.00 84.19 173 LEU A O 1
ATOM 1305 N N . ARG A 1 174 ? -10.258 1.824 10.894 1.00 84.50 174 ARG A N 1
ATOM 1306 C CA . ARG A 1 174 ? -11.457 1.562 10.091 1.00 84.50 174 ARG A CA 1
ATOM 1307 C C . ARG A 1 174 ? -11.889 2.830 9.355 1.00 84.50 174 ARG A C 1
ATOM 1309 O O . ARG A 1 174 ? -11.602 3.918 9.850 1.00 84.50 174 ARG A O 1
ATOM 1316 N N . PRO A 1 175 ? -12.627 2.707 8.241 1.00 82.00 175 PRO A N 1
ATOM 1317 C CA . PRO A 1 175 ? -13.180 3.857 7.542 1.00 82.00 175 PRO A CA 1
ATOM 1318 C C . PRO A 1 175 ? -14.197 4.597 8.416 1.00 82.00 175 PRO A C 1
ATOM 1320 O O . PRO A 1 175 ? -15.209 4.033 8.834 1.00 82.00 175 PRO A O 1
ATOM 1323 N N . LEU A 1 176 ? -13.917 5.864 8.688 1.00 80.31 176 LEU A N 1
ATOM 1324 C CA . LEU A 1 176 ? -14.782 6.808 9.377 1.00 80.31 176 LEU A CA 1
ATOM 1325 C C . LEU A 1 176 ? -15.568 7.646 8.367 1.00 80.31 176 LEU A C 1
ATOM 1327 O O . LEU A 1 176 ? -16.781 7.751 8.474 1.00 80.31 176 LEU A O 1
ATOM 1331 N N . THR A 1 177 ? -14.888 8.245 7.382 1.00 77.31 177 THR A N 1
ATOM 1332 C CA . THR A 1 177 ? -15.538 9.162 6.415 1.00 77.31 177 THR A CA 1
ATOM 1333 C C . THR A 1 177 ? -14.964 9.118 5.000 1.00 77.31 177 THR A C 1
ATOM 1335 O O . THR A 1 177 ? -15.671 9.441 4.040 1.00 77.31 177 THR A O 1
ATOM 1338 N N . LEU A 1 178 ? -13.697 8.729 4.825 1.00 77.75 178 LEU A N 1
ATOM 1339 C CA . LEU A 1 178 ? -13.066 8.767 3.512 1.00 77.75 178 LEU A CA 1
ATOM 1340 C C . LEU A 1 178 ? -13.394 7.488 2.735 1.00 77.75 178 LEU A C 1
ATOM 1342 O O . LEU A 1 178 ? -12.997 6.387 3.107 1.00 77.75 178 LEU A O 1
ATOM 1346 N N . HIS A 1 179 ? -14.057 7.639 1.590 1.00 73.50 179 HIS A N 1
ATOM 1347 C CA . HIS A 1 179 ? -14.336 6.507 0.700 1.00 73.50 179 HIS A CA 1
ATOM 1348 C C . HIS A 1 179 ? -13.055 5.950 0.045 1.00 73.50 179 HIS A C 1
ATOM 1350 O O . HIS A 1 179 ? -13.029 4.806 -0.391 1.00 73.50 179 HIS A O 1
ATOM 1356 N N . ALA A 1 180 ? -11.954 6.716 0.014 1.00 68.31 180 ALA A N 1
ATOM 1357 C CA . ALA A 1 180 ? -10.645 6.181 -0.386 1.00 68.31 180 ALA A CA 1
ATOM 1358 C C . ALA A 1 180 ? -10.156 5.078 0.569 1.00 68.31 180 ALA A C 1
ATOM 1360 O O . ALA A 1 180 ? -9.414 4.183 0.178 1.00 68.31 180 ALA A O 1
ATOM 1361 N N . SER A 1 181 ? -10.614 5.124 1.821 1.00 79.25 181 SER A N 1
ATOM 1362 C CA . SER A 1 181 ? -10.311 4.137 2.851 1.00 79.25 181 SER A CA 1
ATOM 1363 C C . SER A 1 181 ? -11.237 2.934 2.786 1.00 79.25 181 SER A C 1
ATOM 1365 O O . SER A 1 181 ? -11.038 2.001 3.551 1.00 79.25 181 SER A O 1
ATOM 1367 N N . SER A 1 182 ? -12.226 2.897 1.887 1.00 79.38 182 SER A N 1
ATOM 1368 C CA . SER A 1 182 ? -13.168 1.777 1.765 1.00 79.38 182 SER A CA 1
ATOM 1369 C C . SER A 1 182 ? -12.487 0.433 1.470 1.00 79.38 182 SER A C 1
ATOM 1371 O O . SER A 1 182 ? -13.053 -0.622 1.748 1.00 79.38 182 SER A O 1
ATOM 1373 N N . ALA A 1 183 ? -11.233 0.455 1.010 1.00 74.75 183 ALA A N 1
ATOM 1374 C CA . ALA A 1 183 ? -10.351 -0.708 0.934 1.00 74.75 183 ALA A CA 1
ATOM 1375 C C . ALA A 1 183 ? -10.099 -1.389 2.303 1.00 74.75 183 ALA A C 1
ATOM 1377 O O . ALA A 1 183 ? -9.845 -2.592 2.359 1.00 74.75 183 ALA A O 1
ATOM 1378 N N . LEU A 1 184 ? -10.259 -0.651 3.407 1.00 76.50 184 LEU A N 1
ATOM 1379 C CA . LEU A 1 184 ? -10.288 -1.116 4.797 1.00 76.50 184 LEU A CA 1
ATOM 1380 C C . LEU A 1 184 ? -11.690 -1.580 5.235 1.00 76.50 184 LEU A C 1
ATOM 1382 O O . LEU A 1 184 ? -12.051 -1.386 6.389 1.00 76.50 184 LEU A O 1
ATOM 1386 N N . ALA A 1 185 ? -12.520 -2.148 4.355 1.00 66.62 185 ALA A N 1
ATOM 1387 C CA . ALA A 1 185 ? -13.916 -2.528 4.649 1.00 66.62 185 ALA A CA 1
ATOM 1388 C C . ALA A 1 185 ? -14.132 -3.310 5.975 1.00 66.62 185 ALA A C 1
ATOM 1390 O O . ALA A 1 185 ? -15.247 -3.382 6.489 1.00 66.62 185 ALA A O 1
ATOM 1391 N N . ALA A 1 186 ? -13.067 -3.876 6.549 1.00 79.81 186 ALA A N 1
ATOM 1392 C CA . ALA A 1 186 ? -12.971 -4.337 7.929 1.00 79.81 186 ALA A CA 1
ATOM 1393 C C . ALA A 1 186 ? -11.722 -3.732 8.613 1.00 79.81 186 ALA A C 1
ATOM 1395 O O . ALA A 1 186 ? -10.802 -3.316 7.905 1.00 79.81 186 ALA A O 1
ATOM 1396 N N . PRO A 1 187 ? -11.645 -3.724 9.964 1.00 83.19 187 PRO A N 1
ATOM 1397 C CA . PRO A 1 187 ? -10.450 -3.268 10.673 1.00 83.19 187 PRO A CA 1
ATOM 1398 C C . PRO A 1 187 ? -9.178 -3.843 10.054 1.00 83.19 187 PRO A C 1
ATOM 1400 O O . PRO A 1 187 ? -9.093 -5.056 9.834 1.00 83.19 187 PRO A O 1
ATOM 1403 N N . ALA A 1 188 ? -8.209 -2.971 9.766 1.00 86.00 188 ALA A N 1
ATOM 1404 C CA . ALA A 1 188 ? -6.927 -3.413 9.240 1.00 86.00 188 ALA A CA 1
ATOM 1405 C C . ALA A 1 188 ? -6.308 -4.411 10.236 1.00 86.00 188 ALA A C 1
ATOM 1407 O O . ALA A 1 188 ? -6.157 -4.066 11.413 1.00 86.00 188 ALA A O 1
ATOM 1408 N N . PRO A 1 189 ? -5.981 -5.647 9.821 1.00 89.75 189 PRO A N 1
ATOM 1409 C CA . PRO A 1 189 ? -5.378 -6.606 10.729 1.00 89.75 189 PRO A CA 1
ATOM 1410 C C . PRO A 1 189 ? -4.000 -6.110 11.158 1.00 89.75 189 PRO A C 1
ATOM 1412 O O . PRO A 1 189 ? -3.259 -5.527 10.363 1.00 89.75 189 PRO A O 1
ATOM 1415 N N . LEU A 1 190 ? -3.655 -6.394 12.408 1.00 90.06 190 LEU A N 1
ATOM 1416 C CA . LEU A 1 190 ? -2.344 -6.112 12.962 1.00 90.06 190 LEU A CA 1
ATOM 1417 C C . LEU A 1 190 ? -1.480 -7.376 12.900 1.00 90.06 190 LEU A C 1
ATOM 1419 O O . LEU A 1 190 ? -1.893 -8.453 13.333 1.00 90.06 190 LEU A O 1
ATOM 1423 N N . PHE A 1 191 ? -0.277 -7.250 12.355 1.00 90.56 191 PHE A N 1
ATOM 1424 C CA . PHE A 1 191 ? 0.727 -8.302 12.327 1.00 90.56 191 PHE A CA 1
ATOM 1425 C C . PHE A 1 191 ? 1.853 -7.972 13.303 1.00 90.56 191 PHE A C 1
ATOM 1427 O O . PHE A 1 191 ? 2.505 -6.940 13.168 1.00 90.56 191 PHE A O 1
ATOM 1434 N N . ASP A 1 192 ? 2.097 -8.852 14.275 1.00 89.75 192 ASP A N 1
ATOM 1435 C CA . ASP A 1 192 ? 3.232 -8.740 15.192 1.00 89.75 192 ASP A CA 1
ATOM 1436 C C . ASP A 1 192 ? 4.267 -9.835 14.880 1.00 89.75 192 ASP A C 1
ATOM 1438 O O . ASP A 1 192 ? 4.002 -11.016 15.142 1.00 89.75 192 ASP A O 1
ATOM 1442 N N . PRO A 1 193 ? 5.451 -9.481 14.342 1.00 84.81 193 PRO A N 1
ATOM 1443 C CA . PRO A 1 193 ? 6.486 -10.461 14.032 1.00 84.81 193 PR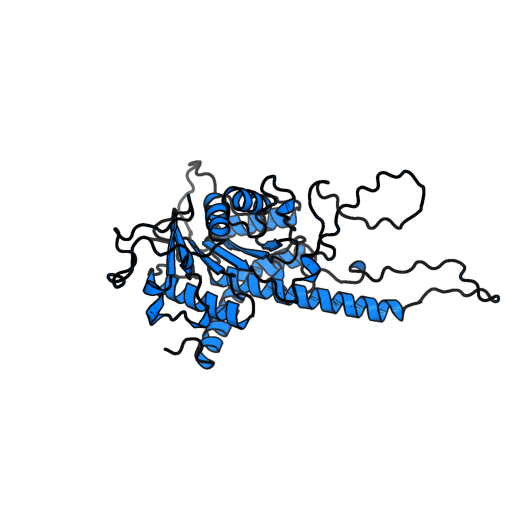O A CA 1
ATOM 1444 C C . PRO A 1 193 ? 7.102 -11.107 15.273 1.00 84.81 193 PRO A C 1
ATOM 1446 O O . PRO A 1 193 ? 7.716 -12.164 15.161 1.00 84.81 193 PRO A O 1
ATOM 1449 N N . SER A 1 194 ? 6.928 -10.533 16.468 1.00 82.00 194 SER A N 1
ATOM 1450 C CA . SER A 1 194 ? 7.475 -11.129 17.694 1.00 82.00 194 SER A CA 1
ATOM 1451 C C . SER A 1 194 ? 6.785 -12.421 18.119 1.00 82.00 194 SER A C 1
ATOM 1453 O O . SER A 1 194 ? 7.333 -13.158 18.934 1.00 82.00 194 SER A O 1
ATOM 1455 N N . ALA A 1 195 ? 5.624 -12.727 17.536 1.00 76.88 195 ALA A N 1
ATOM 1456 C CA . ALA A 1 195 ? 4.977 -14.024 17.691 1.00 76.88 195 ALA A CA 1
ATOM 1457 C C . ALA A 1 195 ? 5.657 -15.136 16.866 1.00 76.88 195 ALA A C 1
ATOM 1459 O O . ALA A 1 195 ? 5.332 -16.312 17.033 1.00 76.88 195 ALA A O 1
ATOM 1460 N N . LEU A 1 196 ? 6.578 -14.793 15.960 1.00 81.25 196 LEU A N 1
ATOM 1461 C CA . LEU A 1 196 ? 7.318 -15.769 15.168 1.00 81.25 196 LEU A CA 1
ATOM 1462 C C . LEU A 1 196 ? 8.502 -16.320 15.961 1.00 81.25 196 LEU A C 1
ATOM 1464 O O . LEU A 1 196 ? 9.166 -15.601 16.699 1.00 81.25 196 LEU A O 1
ATOM 1468 N N . ALA A 1 197 ? 8.834 -17.593 15.736 1.00 67.31 197 ALA A N 1
ATOM 1469 C CA . ALA A 1 197 ? 10.021 -18.219 16.327 1.00 67.31 197 ALA A CA 1
ATOM 1470 C C . ALA A 1 197 ? 11.329 -17.478 15.968 1.00 67.31 197 ALA A C 1
ATOM 1472 O O . ALA A 1 197 ? 12.309 -17.554 16.702 1.00 67.31 197 ALA A O 1
ATOM 1473 N N . SER A 1 198 ? 11.330 -16.715 14.870 1.00 61.44 198 SER A N 1
ATOM 1474 C CA . SER A 1 198 ? 12.404 -15.816 14.439 1.00 61.44 198 SER A CA 1
ATOM 1475 C C . SER A 1 198 ? 12.304 -14.411 15.056 1.00 61.44 198 SER A C 1
ATOM 1477 O O . SER A 1 198 ? 12.677 -13.440 14.401 1.00 61.44 198 SER A O 1
ATOM 1479 N N . ALA A 1 199 ? 11.805 -14.283 16.294 1.00 61.41 199 ALA A N 1
ATOM 1480 C CA . ALA A 1 199 ? 11.456 -13.028 16.984 1.00 61.41 199 ALA A CA 1
ATOM 1481 C C . ALA A 1 199 ? 12.551 -11.934 17.028 1.00 61.41 199 ALA A C 1
ATOM 1483 O O . ALA A 1 199 ? 12.293 -10.819 17.479 1.00 61.41 199 ALA A O 1
ATOM 1484 N N . HIS A 1 200 ? 13.768 -12.236 16.574 1.00 71.06 200 HIS A N 1
ATOM 1485 C CA . HIS A 1 200 ? 14.895 -11.312 16.476 1.00 71.06 200 HIS A CA 1
ATOM 1486 C C . HIS A 1 200 ? 14.908 -10.448 15.204 1.00 71.06 200 HIS A C 1
ATOM 1488 O O . HIS A 1 200 ? 15.748 -9.556 15.111 1.00 71.06 200 HIS A O 1
ATOM 1494 N N . ASP A 1 201 ? 14.003 -10.675 14.247 1.00 77.88 201 ASP A N 1
ATOM 1495 C CA . ASP A 1 201 ? 13.913 -9.900 13.002 1.00 77.88 201 ASP A CA 1
ATOM 1496 C C . ASP A 1 201 ? 12.634 -9.041 12.964 1.00 77.88 201 ASP A C 1
ATOM 1498 O O . ASP A 1 201 ? 11.638 -9.428 12.346 1.00 77.88 201 ASP A O 1
ATOM 1502 N N . PRO A 1 202 ? 12.621 -7.874 13.640 1.00 79.75 202 PRO A N 1
ATOM 1503 C CA . PRO A 1 202 ? 11.466 -6.981 13.626 1.00 79.75 202 PRO A CA 1
ATOM 1504 C C . PRO A 1 202 ? 11.259 -6.300 12.268 1.00 79.75 202 PRO A C 1
ATOM 1506 O O . PRO A 1 202 ? 10.206 -5.718 12.067 1.00 79.75 202 PRO A O 1
ATOM 1509 N N . PHE A 1 203 ? 12.229 -6.380 11.352 1.00 85.75 203 PHE A N 1
ATOM 1510 C CA . PHE A 1 203 ? 12.206 -5.712 10.048 1.00 85.75 203 PHE A CA 1
ATOM 1511 C C . PHE A 1 203 ? 11.837 -6.660 8.899 1.00 85.75 203 PHE A C 1
ATOM 1513 O O . PHE A 1 203 ? 11.975 -6.298 7.741 1.00 85.75 203 PHE A O 1
ATOM 1520 N N . LEU A 1 204 ? 11.390 -7.890 9.183 1.00 90.62 204 LEU A N 1
ATOM 1521 C CA . LEU A 1 204 ? 10.932 -8.839 8.154 1.00 90.62 204 LEU A CA 1
ATOM 1522 C C . LEU A 1 204 ? 11.957 -9.064 7.022 1.00 90.62 204 LEU A C 1
ATOM 1524 O O . LEU A 1 204 ? 11.592 -9.271 5.862 1.00 90.62 204 LEU A O 1
ATOM 1528 N N . ARG A 1 205 ? 13.251 -9.031 7.358 1.00 90.94 205 ARG A N 1
ATOM 1529 C CA . ARG A 1 205 ? 14.369 -9.218 6.417 1.00 90.94 205 ARG A CA 1
ATOM 1530 C C . ARG A 1 205 ? 14.531 -10.669 5.984 1.00 90.94 205 ARG A C 1
ATOM 1532 O O . ARG A 1 205 ? 15.319 -10.966 5.098 1.00 90.94 205 ARG A O 1
ATOM 1539 N N . SER A 1 206 ? 13.814 -11.589 6.615 1.00 92.31 206 SER A N 1
ATOM 1540 C CA . SER A 1 206 ? 13.806 -13.004 6.266 1.00 92.31 206 SER A CA 1
ATOM 1541 C C . SER A 1 206 ? 12.544 -13.404 5.503 1.00 92.31 206 SER A C 1
ATOM 1543 O O . SER A 1 206 ? 11.427 -12.984 5.817 1.00 92.31 206 SER A O 1
ATOM 1545 N N . LYS A 1 207 ? 12.708 -14.319 4.540 1.00 92.94 207 LYS A N 1
ATOM 1546 C CA . LYS A 1 207 ? 11.588 -14.897 3.784 1.00 92.94 207 LYS A CA 1
ATOM 1547 C C . LYS A 1 207 ? 10.524 -15.522 4.695 1.00 92.94 207 LYS A C 1
ATOM 1549 O O . LYS A 1 207 ? 9.339 -15.333 4.465 1.00 92.94 207 LYS A O 1
ATOM 1554 N N . ALA A 1 208 ? 10.929 -16.217 5.759 1.00 92.81 208 ALA A N 1
ATOM 1555 C CA . ALA A 1 208 ? 9.990 -16.855 6.683 1.00 92.81 208 ALA A CA 1
ATOM 1556 C C . ALA A 1 208 ? 9.072 -15.840 7.393 1.00 92.81 208 ALA A C 1
ATOM 1558 O O . ALA A 1 208 ? 7.868 -16.076 7.515 1.00 92.81 208 ALA A O 1
ATOM 1559 N N . ALA A 1 209 ? 9.618 -14.701 7.832 1.00 92.12 209 ALA A N 1
ATOM 1560 C CA . ALA A 1 209 ? 8.826 -13.646 8.457 1.00 92.12 209 ALA A CA 1
ATOM 1561 C C . ALA A 1 209 ? 7.885 -12.966 7.451 1.00 92.12 209 ALA A C 1
ATOM 1563 O O . ALA A 1 209 ? 6.711 -12.735 7.752 1.00 92.12 209 ALA A O 1
ATOM 1564 N N . ALA A 1 210 ? 8.368 -12.727 6.232 1.00 94.44 210 ALA A N 1
ATOM 1565 C CA . ALA A 1 210 ? 7.569 -12.178 5.146 1.00 94.44 210 ALA A CA 1
ATOM 1566 C C . ALA A 1 210 ? 6.446 -13.127 4.668 1.00 94.44 210 ALA A C 1
ATOM 1568 O O . ALA A 1 210 ? 5.326 -12.677 4.429 1.00 94.44 210 ALA A O 1
ATOM 1569 N N . ASP A 1 211 ? 6.686 -14.441 4.603 1.00 93.88 211 ASP A N 1
ATOM 1570 C CA . ASP A 1 211 ? 5.665 -15.451 4.282 1.00 93.88 211 ASP A CA 1
ATOM 1571 C C . ASP A 1 211 ? 4.543 -15.466 5.341 1.00 93.88 211 ASP A C 1
ATOM 1573 O O . ASP A 1 211 ? 3.354 -15.591 5.016 1.00 93.88 211 ASP A O 1
ATOM 1577 N N . ALA A 1 212 ? 4.904 -15.297 6.619 1.00 92.69 212 ALA A N 1
ATOM 1578 C CA . ALA A 1 212 ? 3.944 -15.200 7.716 1.00 92.69 212 ALA A CA 1
ATOM 1579 C C . ALA A 1 212 ? 3.103 -13.915 7.648 1.00 92.69 212 ALA A C 1
ATOM 1581 O O . ALA A 1 212 ? 1.894 -13.962 7.898 1.00 92.69 212 ALA A O 1
ATOM 1582 N N . LEU A 1 213 ? 3.709 -12.791 7.256 1.00 93.44 213 LEU A N 1
ATOM 1583 C CA . LEU A 1 213 ? 2.984 -11.557 6.954 1.00 93.44 213 LEU A CA 1
ATOM 1584 C C . LEU A 1 213 ? 2.026 -11.759 5.771 1.00 93.44 213 LEU A C 1
ATOM 1586 O O . LEU A 1 213 ? 0.842 -11.439 5.879 1.00 93.44 213 LEU A O 1
ATOM 1590 N N . ALA A 1 214 ? 2.492 -12.344 4.664 1.00 94.19 214 ALA A N 1
ATOM 1591 C CA . ALA A 1 214 ? 1.671 -12.598 3.480 1.00 94.19 214 ALA A CA 1
ATOM 1592 C C . ALA A 1 214 ? 0.440 -13.467 3.805 1.00 94.19 214 ALA A C 1
ATOM 1594 O O . ALA A 1 214 ? -0.637 -13.279 3.238 1.00 94.19 214 ALA A O 1
ATOM 1595 N N . ALA A 1 215 ? 0.541 -14.368 4.788 1.00 92.44 215 ALA A N 1
ATOM 1596 C CA . ALA A 1 215 ? -0.599 -15.145 5.275 1.00 92.44 215 ALA A CA 1
ATOM 1597 C C . ALA A 1 215 ? -1.742 -14.305 5.861 1.00 92.44 215 ALA A C 1
ATOM 1599 O O . ALA A 1 215 ? -2.895 -14.741 5.828 1.00 92.44 215 ALA A O 1
ATOM 1600 N N . ARG A 1 216 ? -1.460 -13.095 6.355 1.00 91.12 216 ARG A N 1
ATOM 1601 C CA . ARG A 1 216 ? -2.478 -12.184 6.903 1.00 91.12 216 ARG A CA 1
ATOM 1602 C C . ARG A 1 216 ? -3.393 -11.589 5.838 1.00 91.12 216 ARG A C 1
ATOM 1604 O O . ARG A 1 216 ? -4.540 -11.268 6.153 1.00 91.12 216 ARG A O 1
ATOM 1611 N N . PHE A 1 217 ? -2.925 -11.520 4.594 1.00 90.88 217 PHE A N 1
ATOM 1612 C CA . PHE A 1 217 ? -3.698 -11.033 3.451 1.00 90.88 217 PHE A CA 1
ATOM 1613 C C . PHE A 1 217 ? -4.726 -12.053 2.939 1.00 90.88 217 PHE A C 1
ATOM 1615 O O . PHE A 1 217 ? -5.735 -11.653 2.366 1.00 90.88 217 PHE A O 1
ATOM 1622 N N . ALA A 1 218 ? -4.520 -13.355 3.175 1.00 86.81 218 ALA A N 1
ATOM 1623 C CA . ALA A 1 218 ? -5.428 -14.415 2.714 1.00 86.81 218 ALA A CA 1
ATOM 1624 C C . ALA A 1 218 ? -6.671 -14.597 3.610 1.00 86.81 218 ALA A C 1
ATOM 1626 O O . ALA A 1 218 ? -7.649 -15.220 3.210 1.00 86.81 218 ALA A O 1
ATOM 1627 N N . ARG A 1 219 ? -6.652 -14.082 4.846 1.00 72.19 219 ARG A N 1
ATOM 1628 C CA . ARG A 1 219 ? -7.743 -14.290 5.809 1.00 72.19 219 ARG A CA 1
ATOM 1629 C C . ARG A 1 219 ? -8.884 -13.295 5.576 1.00 72.19 219 ARG A C 1
ATOM 1631 O O . ARG A 1 219 ? -8.770 -12.127 5.941 1.00 72.19 219 ARG A O 1
ATOM 1638 N N . ALA A 1 220 ? -10.003 -13.768 5.029 1.00 62.12 220 ALA A N 1
ATOM 1639 C CA . ALA A 1 220 ? -11.281 -13.058 5.084 1.00 62.12 220 ALA A CA 1
ATOM 1640 C C . ALA A 1 220 ? -11.988 -13.401 6.405 1.00 62.12 220 ALA A C 1
ATOM 1642 O O . ALA A 1 220 ? -12.698 -14.396 6.498 1.00 62.12 220 ALA A O 1
ATOM 1643 N N . GLU A 1 221 ? -11.776 -12.607 7.453 1.00 58.16 221 GLU A N 1
ATOM 1644 C CA . GLU A 1 221 ? -12.495 -12.796 8.728 1.00 58.16 221 GLU A CA 1
ATOM 1645 C C . GLU A 1 221 ? -13.923 -12.224 8.691 1.00 58.16 221 GLU A C 1
ATOM 1647 O O . GLU A 1 221 ? -14.722 -12.505 9.579 1.00 58.16 221 GLU A O 1
ATOM 1652 N N . THR A 1 222 ? -14.266 -11.435 7.665 1.00 59.25 222 THR A N 1
ATOM 1653 C CA . THR A 1 222 ? -15.570 -10.771 7.538 1.00 59.25 222 THR A CA 1
ATOM 1654 C C . THR A 1 222 ? -16.199 -10.990 6.166 1.00 59.25 222 THR A C 1
ATOM 1656 O O . THR A 1 222 ? -15.512 -11.155 5.153 1.00 59.25 222 THR A O 1
ATOM 1659 N N . SER A 1 223 ? -17.534 -10.942 6.126 1.00 53.59 223 SER A N 1
ATOM 1660 C CA . SER A 1 223 ? -18.301 -11.036 4.881 1.00 53.59 223 SER A CA 1
ATOM 1661 C C . SER A 1 223 ? -17.985 -9.883 3.915 1.00 53.59 223 SER A C 1
ATOM 1663 O O . SER A 1 223 ? -17.907 -10.106 2.709 1.00 53.59 223 SER A O 1
ATOM 1665 N N . ALA A 1 224 ? -17.671 -8.690 4.434 1.00 56.94 224 ALA A N 1
ATOM 1666 C CA . ALA A 1 224 ? -17.199 -7.555 3.645 1.00 56.94 224 ALA A CA 1
ATOM 1667 C C . ALA A 1 224 ? -15.838 -7.808 2.978 1.00 56.94 224 ALA A C 1
ATOM 1669 O O . ALA A 1 224 ? -15.668 -7.470 1.811 1.00 56.94 224 ALA A O 1
ATOM 1670 N N . GLY A 1 225 ? -14.881 -8.445 3.667 1.00 58.56 225 GLY A N 1
ATOM 1671 C CA . GLY A 1 225 ? -13.598 -8.832 3.063 1.00 58.56 225 GLY A CA 1
ATOM 1672 C C . GLY A 1 225 ? -13.778 -9.861 1.944 1.00 58.56 225 GLY A C 1
ATOM 1673 O O . GLY A 1 225 ? -13.148 -9.764 0.894 1.00 58.56 225 GLY A O 1
ATOM 1674 N N . PHE A 1 226 ? -14.712 -10.795 2.126 1.00 63.09 226 PHE A N 1
ATOM 1675 C CA . PHE A 1 226 ? -15.097 -11.750 1.090 1.00 63.09 226 PHE A CA 1
ATOM 1676 C C . PHE A 1 226 ? -15.788 -11.080 -0.108 1.00 63.09 226 PHE A C 1
ATOM 1678 O O . PHE A 1 226 ? -15.450 -11.380 -1.250 1.00 63.09 226 PHE A O 1
ATOM 1685 N N . LEU A 1 227 ? -16.719 -10.149 0.128 1.00 62.34 227 LEU A N 1
ATOM 1686 C CA . LEU A 1 227 ? -17.382 -9.381 -0.930 1.00 62.34 227 LEU A CA 1
ATOM 1687 C C . LEU A 1 227 ? -16.400 -8.473 -1.670 1.00 62.34 227 LEU A C 1
ATOM 1689 O O . LEU A 1 227 ? -16.444 -8.426 -2.891 1.00 62.34 227 LEU A O 1
ATOM 1693 N N . ALA A 1 228 ? -15.483 -7.810 -0.965 1.00 62.22 228 ALA A N 1
ATOM 1694 C CA . ALA A 1 228 ? -14.429 -7.005 -1.571 1.00 62.22 228 ALA A CA 1
ATOM 1695 C C . ALA A 1 228 ? -13.456 -7.872 -2.385 1.00 62.22 228 ALA A C 1
ATOM 1697 O O . ALA A 1 228 ? -13.056 -7.478 -3.476 1.00 62.22 228 ALA A O 1
ATOM 1698 N N . GLY A 1 229 ? -13.111 -9.069 -1.898 1.00 62.62 229 GLY A N 1
ATOM 1699 C CA . GLY A 1 229 ? -12.338 -10.058 -2.653 1.00 62.62 229 GLY A CA 1
ATOM 1700 C C . GLY A 1 229 ? -13.060 -10.520 -3.921 1.00 62.62 229 GLY A C 1
ATOM 1701 O O . GLY A 1 229 ? -12.464 -10.535 -4.992 1.00 62.62 229 GLY A O 1
ATOM 1702 N N . LYS A 1 230 ? -14.365 -10.812 -3.831 1.00 68.31 230 LYS A N 1
ATOM 1703 C CA . LYS A 1 230 ? -15.200 -11.179 -4.985 1.00 68.31 230 LYS A CA 1
ATOM 1704 C C . LYS A 1 230 ? -15.381 -10.044 -5.983 1.00 68.31 230 LYS A C 1
ATOM 1706 O O . LYS A 1 230 ? -15.289 -10.287 -7.178 1.00 68.31 230 LYS A O 1
ATOM 1711 N N . LEU A 1 231 ? -15.641 -8.826 -5.510 1.00 65.12 231 LEU A N 1
ATOM 1712 C CA . LEU A 1 231 ? -15.737 -7.637 -6.354 1.00 65.12 231 LEU A CA 1
ATOM 1713 C C . LEU A 1 231 ? -14.411 -7.401 -7.076 1.00 65.12 231 LEU A C 1
ATOM 1715 O O . LEU A 1 231 ? -14.430 -7.179 -8.277 1.00 65.12 231 LEU A O 1
ATOM 1719 N N . ARG A 1 232 ? -13.272 -7.546 -6.385 1.00 64.25 232 ARG A N 1
ATOM 1720 C CA . ARG A 1 232 ? -11.941 -7.465 -7.003 1.00 64.25 232 ARG A CA 1
ATOM 1721 C C . ARG A 1 232 ? -11.696 -8.562 -8.038 1.00 64.25 232 ARG A C 1
ATOM 1723 O O . ARG A 1 232 ? -11.214 -8.250 -9.117 1.00 64.25 232 ARG A O 1
ATOM 1730 N N . GLY A 1 233 ? -12.057 -9.813 -7.745 1.00 59.78 233 GLY A N 1
ATOM 1731 C CA . GLY A 1 233 ? -11.960 -10.914 -8.712 1.00 59.78 233 GLY A CA 1
ATOM 1732 C C . GLY A 1 233 ? -12.840 -10.690 -9.947 1.00 59.78 233 GLY A C 1
ATOM 1733 O O . GLY A 1 233 ? -12.388 -10.858 -11.074 1.00 59.78 233 GLY A O 1
ATOM 1734 N N . ALA A 1 234 ? -14.072 -10.212 -9.746 1.00 58.78 234 ALA A N 1
ATOM 1735 C CA . ALA A 1 234 ? -14.989 -9.874 -10.831 1.00 58.78 234 ALA A CA 1
ATOM 1736 C C . ALA A 1 234 ? -14.499 -8.685 -11.674 1.00 58.78 234 ALA A C 1
ATOM 1738 O O . ALA A 1 234 ? -14.742 -8.656 -12.878 1.00 58.78 234 ALA A O 1
ATOM 1739 N N . TRP A 1 235 ? -13.804 -7.723 -11.059 1.00 54.75 235 TRP A N 1
ATOM 1740 C CA . TRP A 1 235 ? -13.234 -6.571 -11.758 1.00 54.75 235 TRP A CA 1
ATOM 1741 C C . TRP A 1 235 ? -12.014 -6.966 -12.598 1.00 54.75 235 TRP A C 1
ATOM 1743 O O . TRP A 1 235 ? -12.014 -6.694 -13.800 1.00 54.75 235 TRP A O 1
ATOM 1753 N N . ALA A 1 236 ? -11.106 -7.766 -12.021 1.00 49.34 236 ALA A N 1
ATOM 1754 C CA . ALA A 1 236 ? -9.953 -8.346 -12.720 1.00 49.34 236 ALA A CA 1
ATOM 1755 C C . ALA A 1 236 ? -10.364 -9.236 -13.907 1.00 49.34 236 ALA A C 1
ATOM 1757 O O . ALA A 1 236 ? -9.582 -9.467 -14.829 1.00 49.34 236 ALA A O 1
ATOM 1758 N N . GLY A 1 237 ? -11.604 -9.736 -13.895 1.00 43.75 237 GLY A N 1
ATOM 1759 C CA . GLY A 1 237 ? -12.189 -10.544 -14.958 1.00 43.75 237 GLY A CA 1
ATOM 1760 C C . GLY A 1 237 ? -12.848 -9.772 -16.108 1.00 43.75 237 GLY A C 1
ATOM 1761 O O . GLY A 1 237 ? -13.164 -10.400 -17.120 1.00 43.75 237 GLY A O 1
ATOM 1762 N N . GLY A 1 238 ? -13.081 -8.451 -16.034 1.00 39.59 238 GLY A N 1
ATOM 1763 C CA . GLY A 1 238 ? -13.786 -7.801 -17.143 1.00 39.59 238 GLY A CA 1
ATOM 1764 C C . GLY A 1 238 ? -14.170 -6.328 -17.025 1.00 39.59 238 GLY A C 1
ATOM 1765 O O . GLY A 1 238 ? -15.214 -5.987 -16.480 1.00 39.59 238 GLY A O 1
ATOM 1766 N N . PHE A 1 239 ? -13.445 -5.495 -17.779 1.00 39.69 239 PHE A N 1
ATOM 1767 C CA . PHE A 1 239 ? -14.012 -4.341 -18.500 1.00 39.69 239 PHE A CA 1
ATOM 1768 C C . PHE A 1 239 ? -13.620 -4.292 -19.997 1.00 39.69 239 PHE A C 1
ATOM 1770 O O . PHE A 1 239 ? -13.864 -3.295 -20.671 1.00 39.69 239 PHE A O 1
ATOM 1777 N N . GLY A 1 240 ? -13.057 -5.382 -20.547 1.00 36.31 240 GLY A N 1
ATOM 1778 C CA . GLY A 1 240 ? -12.632 -5.458 -21.958 1.00 36.31 240 GLY A CA 1
ATOM 1779 C C . GLY A 1 240 ? -12.909 -6.774 -22.700 1.00 36.31 240 GLY A C 1
ATOM 1780 O O . GLY A 1 240 ? -12.722 -6.827 -23.912 1.00 36.31 240 GLY A O 1
ATOM 1781 N N . ALA A 1 241 ? -13.380 -7.831 -22.032 1.00 38.44 241 ALA A N 1
ATOM 1782 C CA . ALA A 1 241 ? -13.644 -9.125 -22.668 1.00 38.44 241 ALA A CA 1
ATOM 1783 C C . ALA A 1 241 ? -15.123 -9.272 -23.076 1.00 38.44 241 ALA A C 1
ATOM 1785 O O . ALA A 1 241 ? -15.849 -10.134 -22.582 1.00 38.44 241 ALA A O 1
ATOM 1786 N N . SER A 1 242 ? -15.599 -8.425 -23.992 1.00 37.31 242 SER A N 1
ATOM 1787 C CA . SER A 1 242 ? -16.861 -8.695 -24.686 1.00 37.31 242 SER A CA 1
ATOM 1788 C C . SER A 1 242 ? -16.650 -9.812 -25.713 1.00 37.31 242 SER A C 1
ATOM 1790 O O . SER A 1 242 ? -16.213 -9.555 -26.832 1.00 37.31 242 SER A O 1
ATOM 1792 N N . GLY A 1 243 ? -16.990 -11.046 -25.341 1.00 38.97 243 GLY A N 1
ATOM 1793 C CA . GLY A 1 243 ? -17.289 -12.109 -26.301 1.00 38.97 243 GLY A CA 1
ATOM 1794 C C . GLY A 1 243 ? -16.120 -13.002 -26.712 1.00 38.97 243 GLY A C 1
ATOM 1795 O O . GLY A 1 243 ? -15.549 -12.827 -27.779 1.00 38.97 243 GLY A O 1
ATOM 1796 N N . ALA A 1 244 ? -15.863 -14.049 -25.932 1.00 35.22 244 ALA A N 1
ATOM 1797 C CA . ALA A 1 244 ? -15.509 -15.375 -26.446 1.00 35.22 244 ALA A CA 1
ATOM 1798 C C . ALA A 1 244 ? -15.690 -16.395 -25.314 1.00 35.22 244 ALA A C 1
ATOM 1800 O O . ALA A 1 244 ? -15.297 -16.138 -24.181 1.00 35.22 244 ALA A O 1
ATOM 1801 N N . GLY A 1 245 ? -16.358 -17.510 -25.612 1.00 39.38 245 GLY A N 1
ATOM 1802 C CA . GLY A 1 245 ? -16.845 -18.481 -24.633 1.00 39.38 245 GLY A CA 1
ATOM 1803 C C . GLY A 1 245 ? -15.788 -18.984 -23.649 1.00 39.38 245 GLY A C 1
ATOM 1804 O O . GLY A 1 245 ? -14.722 -19.451 -24.045 1.00 39.38 245 GLY A O 1
ATOM 1805 N N . ALA A 1 246 ? -16.138 -18.940 -22.364 1.00 36.34 246 ALA A N 1
ATOM 1806 C CA . ALA A 1 246 ? -15.412 -19.624 -21.307 1.00 36.34 246 ALA A CA 1
ATOM 1807 C C . ALA A 1 246 ? -15.551 -21.141 -21.509 1.00 36.34 246 ALA A C 1
ATOM 1809 O O . ALA A 1 246 ? -16.596 -21.729 -21.230 1.00 36.34 246 ALA A O 1
ATOM 1810 N N . GLN A 1 247 ? -14.502 -21.764 -22.049 1.00 36.25 247 GLN A N 1
ATOM 1811 C CA . GLN A 1 247 ? -14.282 -23.195 -21.896 1.00 36.25 247 GLN A CA 1
ATOM 1812 C C . GLN A 1 247 ? -13.779 -23.473 -20.478 1.00 36.25 247 GLN A C 1
ATOM 1814 O O . GLN A 1 247 ? -12.890 -22.794 -19.968 1.00 36.25 247 GLN A O 1
ATOM 1819 N N . ASP A 1 248 ? -14.376 -24.504 -19.892 1.00 41.25 248 ASP A N 1
ATOM 1820 C CA . ASP A 1 248 ? -14.151 -25.117 -18.585 1.00 41.25 248 ASP A CA 1
ATOM 1821 C C . ASP A 1 248 ? -12.757 -25.773 -18.485 1.00 41.25 248 ASP A C 1
ATOM 1823 O O . ASP A 1 248 ? -12.601 -26.991 -18.426 1.00 41.25 248 ASP A O 1
ATOM 1827 N N . GLY A 1 249 ? -11.707 -24.955 -18.569 1.00 39.34 249 GLY A N 1
ATOM 1828 C CA . GLY A 1 249 ? -10.334 -25.344 -18.273 1.00 39.34 249 GLY A CA 1
ATOM 1829 C C . GLY A 1 249 ? -9.971 -24.833 -16.888 1.00 39.34 249 GLY A C 1
ATOM 1830 O O . GLY A 1 249 ? -9.909 -23.624 -16.696 1.00 39.34 249 GLY A O 1
ATOM 1831 N N . GLY A 1 250 ? -9.735 -25.742 -15.937 1.00 34.78 250 GLY A N 1
ATOM 1832 C CA . GLY A 1 250 ? -9.432 -25.474 -14.524 1.00 34.78 250 GLY A CA 1
ATOM 1833 C C . GLY A 1 250 ? -8.125 -24.718 -14.252 1.00 34.78 250 GLY A C 1
ATOM 1834 O O . GLY A 1 250 ? -7.286 -25.181 -13.479 1.00 34.78 250 GLY A O 1
ATOM 1835 N N . ALA A 1 251 ? -7.945 -23.544 -14.853 1.00 43.12 251 ALA A N 1
ATOM 1836 C CA . ALA A 1 251 ? -7.031 -22.540 -14.354 1.00 43.12 251 ALA A CA 1
ATOM 1837 C C . ALA A 1 251 ? -7.594 -22.072 -13.010 1.00 43.12 251 ALA A C 1
ATOM 1839 O O . ALA A 1 251 ? -8.653 -21.450 -12.956 1.00 43.12 251 ALA A O 1
ATOM 1840 N N . LYS A 1 252 ? -6.910 -22.432 -11.917 1.00 46.97 252 LYS A N 1
ATOM 1841 C CA . LYS A 1 252 ? -7.141 -21.823 -10.605 1.00 46.97 252 LYS A CA 1
ATOM 1842 C C . LYS A 1 252 ? -7.140 -20.313 -10.816 1.00 46.97 252 LYS A C 1
ATOM 1844 O O . LYS A 1 252 ? -6.096 -19.752 -11.143 1.00 46.97 252 LYS A O 1
ATOM 1849 N N . GLU A 1 253 ? -8.308 -19.699 -10.672 1.00 55.34 253 GLU A N 1
ATOM 1850 C CA . GLU A 1 253 ? -8.472 -18.253 -10.634 1.00 55.34 253 GLU A CA 1
ATOM 1851 C C . GLU A 1 253 ? -7.388 -17.710 -9.698 1.00 55.34 253 GLU A C 1
ATOM 1853 O O . GLU A 1 253 ? -7.256 -18.186 -8.565 1.00 55.34 253 GLU A O 1
ATOM 1858 N N . ALA A 1 254 ? -6.509 -16.850 -10.223 1.00 60.72 254 ALA A N 1
ATOM 1859 C CA . ALA A 1 254 ? -5.357 -16.364 -9.480 1.00 60.72 254 ALA A CA 1
ATOM 1860 C C . ALA A 1 254 ? -5.861 -15.744 -8.174 1.00 60.72 254 ALA A C 1
ATOM 1862 O O . ALA A 1 254 ? -6.583 -14.750 -8.199 1.00 60.72 254 ALA A O 1
ATOM 1863 N N . GLU A 1 255 ? -5.528 -16.372 -7.045 1.00 82.25 255 GLU A N 1
ATOM 1864 C CA . GLU A 1 255 ? -6.119 -16.022 -5.758 1.00 82.25 255 GLU A CA 1
ATOM 1865 C C . GLU A 1 255 ? -5.723 -14.581 -5.408 1.00 82.25 255 GLU A C 1
ATOM 1867 O O . GLU A 1 255 ? -4.556 -14.280 -5.146 1.00 82.25 255 GLU A O 1
ATOM 1872 N N . ALA A 1 256 ? -6.692 -13.667 -5.476 1.00 85.88 256 ALA A N 1
ATOM 1873 C CA . ALA A 1 256 ? -6.529 -12.298 -5.019 1.00 85.88 256 ALA A CA 1
ATOM 1874 C C . ALA A 1 256 ? -6.509 -12.277 -3.482 1.00 85.88 256 ALA A C 1
ATOM 1876 O O . ALA A 1 256 ? -7.197 -13.080 -2.842 1.00 85.88 256 ALA A O 1
ATOM 1877 N N . PRO A 1 257 ? -5.756 -11.363 -2.850 1.00 89.81 257 PRO A N 1
ATOM 1878 C CA . PRO A 1 257 ? -5.779 -11.253 -1.402 1.00 89.81 257 PRO A CA 1
ATOM 1879 C C . PRO A 1 257 ? -7.169 -10.811 -0.919 1.00 89.81 257 PRO A C 1
ATOM 1881 O O . PRO A 1 257 ? -7.821 -9.942 -1.503 1.00 89.81 257 PRO A O 1
ATOM 1884 N N . ALA A 1 258 ? -7.613 -11.371 0.206 1.00 87.38 258 ALA A N 1
ATOM 1885 C CA . ALA A 1 258 ? -8.871 -10.989 0.848 1.00 87.38 258 ALA A CA 1
ATOM 1886 C C . ALA A 1 258 ? -8.838 -9.551 1.394 1.00 87.38 258 ALA A C 1
ATOM 1888 O O . ALA A 1 258 ? -9.875 -8.905 1.558 1.00 87.38 258 ALA A O 1
ATOM 1889 N N . ARG A 1 259 ? -7.640 -9.043 1.691 1.00 87.44 259 ARG A N 1
ATOM 1890 C CA . ARG A 1 259 ? -7.395 -7.718 2.266 1.00 87.44 259 ARG A CA 1
ATOM 1891 C C . ARG A 1 259 ? -6.418 -6.947 1.390 1.00 87.44 259 ARG A C 1
ATOM 1893 O O . ARG A 1 259 ? -5.543 -7.540 0.780 1.00 87.44 259 ARG A O 1
ATOM 1900 N N . SER A 1 260 ? -6.540 -5.627 1.357 1.00 90.50 260 SER A N 1
ATOM 1901 C CA . SER A 1 260 ? -5.601 -4.755 0.636 1.00 90.50 260 SER A CA 1
ATOM 1902 C C . SER A 1 260 ? -4.612 -4.044 1.559 1.00 90.50 260 SER A C 1
ATOM 1904 O O . SER A 1 260 ? -3.687 -3.409 1.068 1.00 90.50 260 SER A O 1
ATOM 1906 N N . VAL A 1 261 ? -4.807 -4.130 2.880 1.00 91.81 261 VAL A N 1
ATOM 1907 C CA . VAL A 1 261 ? -3.981 -3.454 3.887 1.00 91.81 261 VAL A CA 1
ATOM 1908 C C . VAL A 1 261 ? -3.745 -4.379 5.077 1.00 91.81 261 VAL A C 1
ATOM 1910 O O . VAL A 1 261 ? -4.681 -5.026 5.554 1.00 91.81 261 VAL A O 1
ATOM 1913 N N . VAL A 1 262 ? -2.510 -4.406 5.574 1.00 90.44 262 VAL A N 1
ATOM 1914 C CA . VAL A 1 262 ? -2.120 -5.021 6.851 1.00 90.44 262 VAL A CA 1
ATOM 1915 C C . VAL A 1 262 ? -1.218 -4.041 7.598 1.00 90.44 262 VAL A C 1
ATOM 1917 O O . VAL A 1 262 ? -0.292 -3.485 7.011 1.00 90.44 262 VAL A O 1
ATOM 1920 N N . LEU A 1 263 ? -1.481 -3.825 8.885 1.00 89.50 263 LEU A N 1
ATOM 1921 C CA . LEU A 1 263 ? -0.650 -2.994 9.754 1.00 89.50 263 LEU A CA 1
ATOM 1922 C C . LEU A 1 263 ? 0.436 -3.840 10.420 1.00 89.50 263 LEU A C 1
ATOM 1924 O O . LEU A 1 263 ? 0.204 -4.997 10.769 1.00 89.50 263 LEU A O 1
ATOM 1928 N N . LEU A 1 264 ? 1.609 -3.252 10.628 1.00 86.94 264 LEU A N 1
ATOM 1929 C CA . LEU A 1 264 ? 2.753 -3.886 11.272 1.00 86.94 264 LEU A CA 1
ATOM 1930 C C . LEU A 1 264 ? 2.926 -3.307 12.677 1.00 86.94 264 LEU A C 1
ATOM 1932 O O . LEU A 1 264 ? 3.099 -2.100 12.856 1.00 86.94 264 LEU A O 1
ATOM 1936 N N . ALA A 1 265 ? 2.847 -4.176 13.681 1.00 84.88 265 ALA A N 1
ATOM 1937 C CA . ALA A 1 265 ? 2.867 -3.793 15.084 1.00 84.88 265 ALA A CA 1
ATOM 1938 C C . ALA A 1 265 ? 4.181 -3.119 15.507 1.00 84.88 265 ALA A C 1
ATOM 1940 O O . ALA A 1 265 ? 5.183 -3.123 14.795 1.00 84.88 265 ALA A O 1
ATOM 1941 N N . LYS A 1 266 ? 4.175 -2.560 16.722 1.00 83.81 266 LYS A N 1
ATOM 1942 C CA . LYS A 1 266 ? 5.348 -1.959 17.384 1.00 83.81 266 LYS A CA 1
ATOM 1943 C C . LYS A 1 266 ? 5.949 -0.780 16.615 1.00 83.81 266 LYS A C 1
ATOM 1945 O O . LYS A 1 266 ? 7.139 -0.510 16.720 1.00 83.81 266 LYS A O 1
ATOM 1950 N N . GLY A 1 267 ? 5.108 -0.056 15.880 1.00 81.88 267 GLY A N 1
ATOM 1951 C CA . GLY A 1 267 ? 5.515 1.156 15.173 1.00 81.88 267 GLY A CA 1
ATOM 1952 C C . GLY A 1 267 ? 6.221 0.913 13.838 1.00 81.88 267 GLY A C 1
ATOM 1953 O O . GLY A 1 267 ? 6.705 1.881 13.262 1.00 81.88 267 GLY A O 1
ATOM 1954 N N . HIS A 1 268 ? 6.270 -0.330 13.341 1.00 88.75 268 HIS A N 1
ATOM 1955 C CA . HIS A 1 268 ? 6.953 -0.659 12.084 1.00 88.75 268 HIS A CA 1
ATOM 1956 C C . HIS A 1 268 ? 6.252 -0.031 10.875 1.00 88.75 268 HIS A C 1
ATOM 1958 O O . HIS A 1 268 ? 6.897 0.620 10.073 1.00 88.75 268 HIS A O 1
ATOM 1964 N N . GLY A 1 269 ? 4.925 -0.099 10.783 1.00 91.44 269 GLY A N 1
ATOM 1965 C CA . GLY A 1 269 ? 4.187 0.630 9.750 1.00 91.44 269 GLY A CA 1
ATOM 1966 C C . GLY A 1 269 ? 3.071 -0.185 9.127 1.00 91.44 269 GLY A C 1
ATOM 1967 O O . GLY A 1 269 ? 2.169 -0.630 9.833 1.00 91.44 269 GLY A O 1
ATOM 1968 N N . GLY A 1 270 ? 3.079 -0.346 7.808 1.00 93.69 270 GLY A N 1
ATOM 1969 C CA . GLY A 1 270 ? 1.988 -1.018 7.108 1.00 93.69 270 GLY A CA 1
ATOM 1970 C C . GLY A 1 270 ? 2.333 -1.429 5.687 1.00 93.69 270 GLY A C 1
ATOM 1971 O O . GLY A 1 270 ? 3.218 -0.858 5.054 1.00 93.69 270 GLY A O 1
ATOM 1972 N N . VAL A 1 271 ? 1.599 -2.416 5.181 1.00 95.69 271 VAL A N 1
ATOM 1973 C CA . VAL A 1 271 ? 1.694 -2.882 3.798 1.00 95.69 271 VAL A CA 1
ATOM 1974 C C . VAL A 1 271 ? 0.356 -2.701 3.102 1.00 95.69 271 VAL A C 1
ATOM 1976 O O . VAL A 1 271 ? -0.680 -3.133 3.612 1.00 95.69 271 VAL A O 1
ATOM 1979 N N . VAL A 1 272 ? 0.398 -2.082 1.926 1.00 95.56 272 VAL A N 1
ATOM 1980 C CA . VAL A 1 272 ? -0.749 -1.832 1.051 1.00 95.56 272 VAL A CA 1
ATOM 1981 C C . VAL A 1 272 ? -0.503 -2.516 -0.288 1.00 95.56 272 VAL A C 1
ATOM 1983 O O . VAL A 1 272 ? 0.612 -2.488 -0.803 1.00 95.56 272 VAL A O 1
ATOM 1986 N N . VAL A 1 273 ? -1.532 -3.139 -0.860 1.00 95.44 273 VAL A N 1
ATOM 1987 C CA . VAL A 1 273 ? -1.418 -3.889 -2.119 1.00 95.44 273 VAL A CA 1
ATOM 1988 C C . VAL A 1 273 ? -2.502 -3.508 -3.132 1.00 95.44 273 VAL A C 1
ATOM 1990 O O . VAL A 1 273 ? -3.618 -3.120 -2.762 1.00 95.44 273 VAL A O 1
ATOM 1993 N N . SER A 1 274 ? -2.173 -3.650 -4.416 1.00 93.12 274 SER A N 1
ATOM 1994 C CA . SER A 1 274 ? -3.078 -3.495 -5.564 1.00 93.12 274 SER A CA 1
ATOM 1995 C C . SER A 1 274 ? -3.094 -4.742 -6.451 1.00 93.12 274 SER A C 1
ATOM 1997 O O . SER A 1 274 ? -2.148 -5.535 -6.457 1.00 93.12 274 SER A O 1
ATOM 1999 N N . CYS A 1 275 ? -4.195 -4.937 -7.177 1.00 87.94 275 CYS A N 1
ATOM 2000 C CA . CYS A 1 275 ? -4.395 -6.063 -8.102 1.00 87.94 275 CYS A CA 1
ATOM 2001 C C . CYS A 1 275 ? -4.501 -5.582 -9.559 1.00 87.94 275 CYS A C 1
ATOM 2003 O O . CYS A 1 275 ? -4.464 -4.379 -9.806 1.00 87.94 275 CYS A O 1
ATOM 2005 N N . ALA A 1 276 ? -4.641 -6.544 -10.484 1.00 69.25 276 ALA A N 1
ATOM 2006 C CA . ALA A 1 276 ? -4.567 -6.423 -11.950 1.00 69.25 276 ALA A CA 1
ATOM 2007 C C . ALA A 1 276 ? -4.971 -5.063 -12.553 1.00 69.25 276 ALA A C 1
ATOM 2009 O O . ALA A 1 276 ? -4.211 -4.513 -13.345 1.00 69.25 276 ALA A O 1
ATOM 2010 N N . ASP A 1 277 ? -6.113 -4.498 -12.160 1.00 70.12 277 ASP A N 1
ATOM 2011 C CA . ASP A 1 277 ? -6.649 -3.283 -12.790 1.00 70.12 277 ASP A CA 1
ATOM 2012 C C . ASP A 1 277 ? -6.155 -1.971 -12.160 1.00 70.12 277 ASP A C 1
ATOM 2014 O O . ASP A 1 277 ? -6.264 -0.908 -12.769 1.00 70.12 277 ASP A O 1
ATOM 2018 N N . GLY A 1 278 ? -5.625 -2.024 -10.936 1.00 75.81 278 GLY A N 1
ATOM 2019 C CA . GLY A 1 278 ? -5.304 -0.842 -10.140 1.00 75.81 278 GLY A CA 1
ATOM 2020 C C . GLY A 1 278 ? -3.843 -0.396 -10.194 1.00 75.81 278 GLY A C 1
ATOM 2021 O O . GLY A 1 278 ? -3.567 0.805 -10.141 1.00 75.81 278 GLY A O 1
ATOM 2022 N N . GLY A 1 279 ? -2.902 -1.342 -10.299 1.00 88.94 279 GLY A N 1
ATOM 2023 C CA . GLY A 1 279 ? -1.478 -1.053 -10.491 1.00 88.94 279 GLY A CA 1
ATOM 2024 C C . GLY A 1 279 ? -0.875 -0.067 -9.479 1.00 88.94 279 GLY A C 1
ATOM 2025 O O 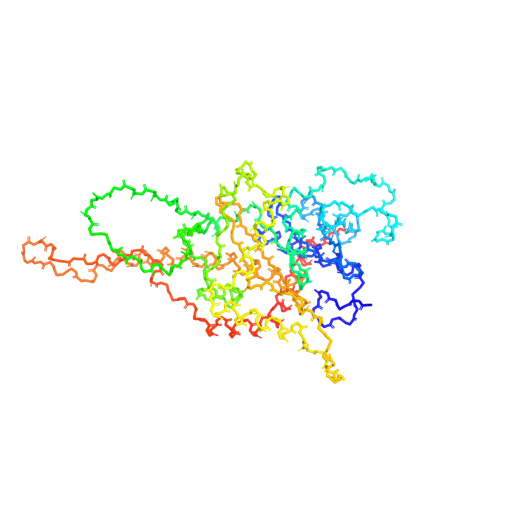. GLY A 1 279 ? -1.196 -0.089 -8.285 1.00 88.94 279 GLY A O 1
ATOM 2026 N N . LEU A 1 280 ? 0.024 0.796 -9.961 1.00 93.56 280 LEU A N 1
ATOM 2027 C CA . LEU A 1 280 ? 0.727 1.789 -9.137 1.00 93.56 280 LEU A CA 1
ATOM 2028 C C . LEU A 1 280 ? -0.200 2.908 -8.639 1.00 93.56 280 LEU A C 1
ATOM 2030 O O . LEU A 1 280 ? -0.041 3.403 -7.526 1.00 93.56 280 LEU A O 1
ATOM 2034 N N . GLU A 1 281 ? -1.192 3.283 -9.444 1.00 93.00 281 GLU A N 1
ATOM 2035 C CA . GLU A 1 281 ? -2.129 4.362 -9.121 1.00 93.00 281 GLU A CA 1
ATOM 2036 C C . GLU A 1 281 ? -2.978 3.988 -7.897 1.00 93.00 281 GLU A C 1
ATOM 2038 O O . GLU A 1 281 ? -3.095 4.760 -6.942 1.00 93.00 281 GLU A O 1
ATOM 2043 N N . GLU A 1 282 ? -3.524 2.768 -7.892 1.00 92.38 282 GLU A N 1
ATOM 2044 C CA . GLU A 1 282 ? -4.373 2.256 -6.815 1.00 92.38 282 GLU A CA 1
ATOM 2045 C C . GLU A 1 282 ? -3.592 2.082 -5.509 1.00 92.38 282 GLU A C 1
ATOM 2047 O O . GLU A 1 282 ? -4.092 2.444 -4.442 1.00 92.38 282 GLU A O 1
ATOM 2052 N N . VAL A 1 283 ? -2.359 1.559 -5.562 1.00 94.50 283 VAL A N 1
ATOM 2053 C CA . VAL A 1 283 ? -1.566 1.370 -4.337 1.00 94.50 283 VAL A CA 1
ATOM 2054 C C . VAL A 1 283 ? -1.175 2.714 -3.710 1.00 94.50 283 VAL A C 1
ATOM 2056 O O . VAL A 1 283 ? -1.226 2.849 -2.486 1.00 94.50 283 VAL A O 1
ATOM 2059 N N . CYS A 1 284 ? -0.875 3.734 -4.526 1.00 94.88 284 CYS A N 1
ATOM 2060 C CA . CYS A 1 284 ? -0.644 5.097 -4.048 1.00 94.88 284 CYS A CA 1
ATOM 2061 C C . CYS A 1 284 ? -1.901 5.701 -3.427 1.00 94.88 284 CYS A C 1
ATOM 2063 O O . CYS A 1 284 ? -1.853 6.201 -2.302 1.00 94.88 284 CYS A O 1
ATOM 2065 N N . TRP A 1 285 ? -3.030 5.607 -4.133 1.00 93.56 285 TRP A N 1
ATOM 2066 C CA . TRP A 1 285 ? -4.324 6.092 -3.664 1.00 93.56 285 TRP A CA 1
ATOM 2067 C C . TRP A 1 285 ? -4.699 5.509 -2.300 1.00 93.56 285 TRP A C 1
ATOM 2069 O O . TRP A 1 285 ? -4.998 6.247 -1.359 1.00 93.56 285 TRP A O 1
ATOM 2079 N N . ARG A 1 286 ? -4.598 4.185 -2.160 1.00 92.62 286 ARG A N 1
ATOM 2080 C CA . ARG A 1 286 ? -4.872 3.483 -0.903 1.00 92.62 286 ARG A CA 1
ATOM 2081 C C . ARG A 1 286 ? -3.876 3.843 0.191 1.00 92.62 2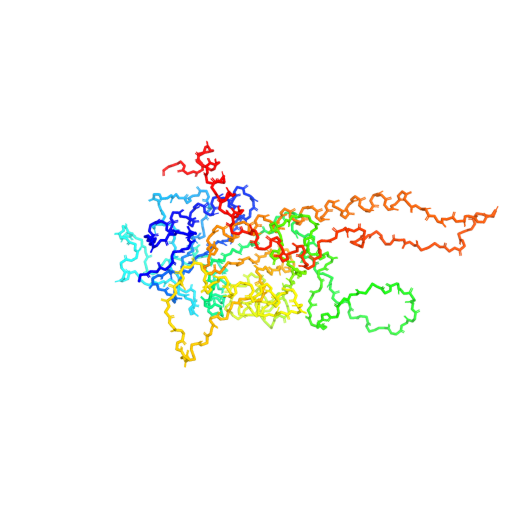86 ARG A C 1
ATOM 2083 O O . ARG A 1 286 ? -4.293 4.037 1.328 1.00 92.62 286 ARG A O 1
ATOM 2090 N N . GLY A 1 287 ? -2.587 3.953 -0.132 1.00 93.38 287 GLY A N 1
ATOM 2091 C CA . GLY A 1 287 ? -1.553 4.360 0.821 1.00 93.38 287 GLY A CA 1
ATOM 2092 C C . GLY A 1 287 ? -1.845 5.725 1.447 1.00 93.38 287 GLY A C 1
ATOM 2093 O O . GLY A 1 287 ? -1.839 5.857 2.671 1.00 93.38 287 GLY A O 1
ATOM 2094 N N . VAL A 1 288 ? -2.181 6.715 0.614 1.00 93.75 288 VAL A N 1
ATOM 2095 C CA . VAL A 1 288 ? -2.593 8.054 1.068 1.00 93.75 288 VAL A CA 1
ATOM 2096 C C . VAL A 1 288 ? -3.883 7.976 1.879 1.00 93.75 288 VAL A C 1
ATOM 2098 O O . VAL A 1 288 ? -3.926 8.483 3.000 1.00 93.75 288 VAL A O 1
ATOM 2101 N N . GLY A 1 289 ? -4.896 7.268 1.372 1.00 92.44 289 GLY A N 1
ATOM 2102 C CA . GLY A 1 289 ? -6.177 7.099 2.057 1.00 92.44 289 GLY A CA 1
ATOM 2103 C C . GLY A 1 289 ? -6.031 6.529 3.470 1.00 92.44 289 GLY A C 1
ATOM 2104 O O . GLY A 1 289 ? -6.572 7.096 4.414 1.00 92.44 289 GLY A O 1
ATOM 2105 N N . VAL A 1 290 ? -5.230 5.471 3.643 1.00 91.12 290 VAL A N 1
ATOM 2106 C CA . VAL A 1 290 ? -4.959 4.829 4.944 1.00 91.12 290 VAL A CA 1
ATOM 2107 C C . VAL A 1 290 ? -4.398 5.819 5.967 1.00 91.12 290 VAL A C 1
ATOM 2109 O O . VAL A 1 290 ? -4.826 5.826 7.123 1.00 91.12 290 VAL A O 1
ATOM 2112 N N . VAL A 1 291 ? -3.451 6.663 5.562 1.00 91.50 291 VAL A N 1
ATOM 2113 C CA . VAL A 1 291 ? -2.789 7.608 6.471 1.00 91.50 291 VAL A CA 1
ATOM 2114 C C . VAL A 1 291 ? -3.662 8.806 6.797 1.00 91.50 291 VAL A C 1
ATOM 2116 O O . VAL A 1 291 ? -3.691 9.242 7.952 1.00 91.50 291 VAL A O 1
ATOM 2119 N N . GLU A 1 292 ? -4.412 9.319 5.824 1.00 92.44 292 GLU A N 1
ATOM 2120 C CA . GLU A 1 292 ? -5.382 10.367 6.115 1.00 92.44 292 GLU A CA 1
ATOM 2121 C C . GLU A 1 292 ? -6.512 9.861 7.020 1.00 92.44 292 GLU A C 1
ATOM 2123 O O . GLU A 1 292 ? -6.945 10.574 7.926 1.00 92.44 292 GLU A O 1
ATOM 2128 N N . GLU A 1 293 ? -6.979 8.627 6.814 1.00 91.81 293 GLU A N 1
ATOM 2129 C CA . GLU A 1 293 ? -7.985 7.999 7.672 1.00 91.81 293 GLU A CA 1
ATOM 2130 C C . GLU A 1 293 ? -7.500 7.874 9.107 1.00 91.81 293 GLU A C 1
ATOM 2132 O O . GLU A 1 293 ? -8.214 8.235 10.039 1.00 91.81 293 GLU A O 1
ATOM 2137 N N . ALA A 1 294 ? -6.260 7.421 9.288 1.00 91.12 294 ALA A N 1
ATOM 2138 C CA . ALA A 1 294 ? -5.639 7.331 10.600 1.00 91.12 294 ALA A CA 1
ATOM 2139 C C . ALA A 1 294 ? -5.618 8.698 11.308 1.00 91.12 294 ALA A C 1
ATOM 2141 O O . ALA A 1 294 ? -5.943 8.792 12.494 1.00 91.12 294 ALA A O 1
ATOM 2142 N N . GLY A 1 295 ? -5.319 9.772 10.566 1.00 91.88 295 GLY A N 1
ATOM 2143 C CA . GLY A 1 295 ? -5.420 11.148 11.053 1.00 91.88 295 GLY A CA 1
ATOM 2144 C C . GLY A 1 295 ? -6.835 11.513 11.514 1.00 91.88 295 GLY A C 1
ATOM 2145 O O . GLY A 1 295 ? -7.008 11.959 12.651 1.00 91.88 295 GLY A O 1
ATOM 2146 N N . ARG A 1 296 ? -7.848 11.249 10.678 1.00 92.12 296 ARG A N 1
ATOM 2147 C CA . ARG A 1 296 ? -9.262 11.536 10.983 1.00 92.12 296 ARG A CA 1
ATOM 2148 C C . ARG A 1 296 ? -9.769 10.757 12.189 1.00 92.12 296 ARG A C 1
ATOM 2150 O O . ARG A 1 296 ? -10.433 11.330 13.048 1.00 92.12 296 ARG A O 1
ATOM 2157 N N . VAL A 1 297 ? -9.439 9.472 12.291 1.00 89.88 297 VAL A N 1
ATOM 2158 C CA . VAL A 1 297 ? -9.829 8.644 13.438 1.00 89.88 297 VAL A CA 1
ATOM 2159 C C . VAL A 1 297 ? -9.173 9.161 14.717 1.00 89.88 297 VAL A C 1
ATOM 2161 O O . VAL A 1 297 ? -9.856 9.318 15.727 1.00 89.88 297 VAL A O 1
ATOM 2164 N N . ARG A 1 298 ? -7.878 9.504 14.685 1.00 89.75 298 ARG A N 1
ATOM 2165 C CA . ARG A 1 298 ? -7.170 10.081 15.839 1.00 89.75 298 ARG A CA 1
ATOM 2166 C C . ARG A 1 298 ? -7.812 11.389 16.311 1.00 89.75 298 ARG A C 1
ATOM 2168 O O . ARG A 1 298 ? -8.046 11.561 17.506 1.00 89.75 298 ARG A O 1
ATOM 2175 N N . GLU A 1 299 ? -8.103 12.299 15.387 1.00 91.06 299 GLU A N 1
ATOM 2176 C CA . GLU A 1 299 ? -8.767 13.573 15.689 1.00 91.06 299 GLU A CA 1
ATOM 2177 C C . GLU A 1 299 ? -10.193 13.361 16.204 1.00 91.06 299 GLU A C 1
ATOM 2179 O O . GLU A 1 299 ? -10.584 13.963 17.204 1.00 91.06 299 GLU A O 1
ATOM 2184 N N . GLY A 1 300 ? -10.942 12.446 15.588 1.00 89.19 300 GLY A N 1
ATOM 2185 C CA . GLY A 1 300 ? -12.282 12.072 16.019 1.00 89.19 300 GLY A CA 1
ATOM 2186 C C . GLY A 1 300 ? -12.305 11.548 17.454 1.00 89.19 300 GLY A C 1
ATOM 2187 O O . GLY A 1 300 ? -13.120 12.005 18.253 1.00 89.19 300 GLY A O 1
ATOM 2188 N N . VAL A 1 301 ? -11.390 10.641 17.816 1.00 86.50 301 VAL A N 1
ATOM 2189 C CA . VAL A 1 301 ? -11.266 10.141 19.197 1.00 86.50 301 VAL A CA 1
ATOM 2190 C C . VAL A 1 301 ? -10.971 11.281 20.170 1.00 86.50 301 VAL A C 1
ATOM 2192 O O . VAL A 1 301 ? -11.593 11.349 21.229 1.00 86.50 301 VAL A O 1
ATOM 2195 N N . ALA A 1 302 ? -10.064 12.196 19.814 1.00 87.44 302 ALA A N 1
ATOM 2196 C CA . ALA A 1 302 ? -9.738 13.342 20.659 1.00 87.44 302 ALA A CA 1
ATOM 2197 C C . ALA A 1 302 ? -10.956 14.259 20.882 1.00 87.44 302 ALA A C 1
ATOM 2199 O O . ALA A 1 302 ? -11.215 14.676 22.011 1.00 87.44 302 ALA A O 1
ATOM 2200 N N . VAL A 1 303 ? -11.740 14.529 19.832 1.00 87.56 303 VAL A N 1
ATOM 2201 C CA . VAL A 1 303 ? -12.969 15.336 19.919 1.00 87.56 303 VAL A CA 1
ATOM 2202 C C . VAL A 1 303 ? -14.034 14.634 20.758 1.00 87.56 303 VAL A C 1
ATOM 2204 O O . VAL A 1 303 ? -14.594 15.252 21.663 1.00 87.56 303 VAL A O 1
ATOM 2207 N N . VAL A 1 304 ? -14.298 13.348 20.505 1.00 84.25 304 VAL A N 1
ATOM 2208 C CA . VAL A 1 304 ? -15.268 12.559 21.281 1.00 84.25 304 VAL A CA 1
ATOM 2209 C C . VAL A 1 304 ? -14.871 12.517 22.755 1.00 84.25 304 VAL A C 1
ATOM 2211 O O . VAL A 1 304 ? -15.735 12.685 23.611 1.00 84.25 304 VAL A O 1
ATOM 2214 N N . GLY A 1 305 ? -13.581 12.372 23.068 1.00 81.31 305 GLY A N 1
ATOM 2215 C CA . GLY A 1 305 ? -13.092 12.434 24.444 1.00 81.31 305 GLY A CA 1
ATOM 2216 C C . GLY A 1 305 ? -13.315 13.798 25.093 1.00 81.31 305 GLY A C 1
ATOM 2217 O O . GLY A 1 305 ? -13.924 13.876 26.158 1.00 81.31 305 GLY A O 1
ATOM 2218 N N . ALA A 1 306 ? -12.924 14.883 24.421 1.00 80.31 306 ALA A N 1
ATOM 2219 C CA . ALA A 1 306 ? -13.084 16.242 24.943 1.00 80.31 306 ALA A CA 1
ATOM 2220 C C . ALA A 1 306 ? -14.559 16.657 25.128 1.00 80.31 306 ALA A C 1
ATOM 2222 O O . ALA A 1 306 ? -14.893 17.403 26.052 1.00 80.31 306 ALA A O 1
ATOM 2223 N N . VAL A 1 307 ? -15.456 16.191 24.252 1.00 75.94 307 VAL A N 1
ATOM 2224 C CA . VAL A 1 307 ? -16.903 16.439 24.353 1.00 75.94 307 VAL A CA 1
ATOM 2225 C C . VAL A 1 307 ? -17.544 15.524 25.399 1.00 75.94 307 VAL A C 1
ATOM 2227 O O . VAL A 1 307 ? -18.366 15.988 26.190 1.00 75.94 307 VAL A O 1
ATOM 2230 N N . GLY A 1 308 ? -17.144 14.252 25.449 1.00 64.94 308 GLY A N 1
ATOM 2231 C CA . GLY A 1 308 ? -17.627 13.264 26.414 1.00 64.94 308 GLY A CA 1
ATOM 2232 C C . GLY A 1 308 ? -17.330 13.656 27.861 1.00 64.94 308 GLY A C 1
ATOM 2233 O O . GLY A 1 308 ? -18.195 13.509 28.722 1.00 64.94 308 GLY A O 1
ATOM 2234 N N . GLU A 1 309 ? -16.173 14.268 28.124 1.00 56.25 309 GLU A N 1
ATOM 2235 C CA . GLU A 1 309 ? -15.833 14.818 29.445 1.00 56.25 309 GLU A CA 1
ATOM 2236 C C . GLU A 1 309 ? -16.726 15.999 29.862 1.00 56.25 309 GLU A C 1
ATOM 2238 O O . GLU A 1 309 ? -17.006 16.177 31.049 1.00 56.25 309 GLU A O 1
ATOM 2243 N N . ARG A 1 310 ? -17.244 16.783 28.904 1.00 51.69 310 ARG A N 1
ATOM 2244 C CA . ARG A 1 310 ? -18.241 17.838 29.183 1.00 51.69 310 ARG A CA 1
ATOM 2245 C C . ARG A 1 310 ? -19.650 17.276 29.358 1.00 51.69 310 ARG A C 1
ATOM 2247 O O . ARG A 1 310 ? -20.487 17.895 30.013 1.00 51.69 310 ARG A O 1
ATOM 2254 N N . GLY A 1 311 ? -19.907 16.093 28.809 1.00 46.81 311 GLY A N 1
ATOM 2255 C CA . GLY A 1 311 ? -21.158 15.360 28.905 1.00 46.81 311 GLY A CA 1
ATOM 2256 C C . GLY A 1 311 ? -21.260 14.476 30.147 1.00 46.81 311 GLY A C 1
ATOM 2257 O O . GLY A 1 311 ? -21.595 13.304 30.023 1.00 46.81 311 GLY A O 1
ATOM 2258 N N . MET A 1 312 ? -21.112 15.016 31.364 1.00 49.91 312 MET A N 1
ATOM 2259 C CA . MET A 1 312 ? -21.688 14.381 32.571 1.00 49.91 312 MET A CA 1
ATOM 2260 C C . MET A 1 312 ? -23.233 14.480 32.578 1.00 49.91 312 MET A C 1
ATOM 2262 O O . MET A 1 312 ? -23.865 14.769 33.597 1.00 49.91 312 MET A O 1
ATOM 2266 N N . GLY A 1 313 ? -23.863 14.257 31.422 1.00 45.88 313 GLY A N 1
ATOM 2267 C CA . GLY A 1 313 ? -25.306 14.219 31.244 1.00 45.88 313 GLY A CA 1
ATOM 2268 C C . GLY A 1 313 ? -25.853 12.938 31.855 1.00 45.88 313 GLY A C 1
ATOM 2269 O O . GLY A 1 313 ? -25.839 11.889 31.223 1.00 45.88 313 GLY A O 1
ATOM 2270 N N . GLY A 1 314 ? -26.295 13.020 33.109 1.00 47.00 314 GLY A N 1
ATOM 2271 C CA . GLY A 1 314 ? -26.897 11.888 33.816 1.00 47.00 314 GLY A CA 1
ATOM 2272 C C . GLY A 1 314 ? -26.588 11.804 35.307 1.00 47.00 314 GLY A C 1
ATOM 2273 O O . GLY A 1 314 ? -27.157 10.954 35.986 1.00 47.00 314 GLY A O 1
ATOM 2274 N N . LYS A 1 315 ? -25.747 12.685 35.865 1.00 49.78 315 LYS A N 1
ATOM 2275 C CA . LYS A 1 315 ? -25.587 12.755 37.324 1.00 49.78 315 LYS A CA 1
ATOM 2276 C C . LYS A 1 315 ? -26.846 13.353 37.958 1.00 49.78 315 LYS A C 1
ATOM 2278 O O . LYS A 1 315 ? -26.945 14.564 38.141 1.00 49.78 315 LYS A O 1
ATOM 2283 N N . LYS A 1 316 ? -27.796 12.497 38.350 1.00 48.41 316 LYS A N 1
ATOM 2284 C CA . LYS A 1 316 ? -28.666 12.805 39.491 1.00 48.41 316 LYS A CA 1
ATOM 2285 C C . LYS A 1 316 ? -27.771 12.809 40.724 1.00 48.41 316 LYS A C 1
ATOM 2287 O O . LYS A 1 316 ? -27.466 11.758 41.282 1.00 48.41 316 LYS A O 1
ATOM 2292 N N . TRP A 1 317 ? -27.311 13.993 41.099 1.00 55.16 317 TRP A N 1
ATOM 2293 C CA . TRP A 1 317 ? -26.847 14.227 42.455 1.00 55.16 317 TRP A CA 1
ATOM 2294 C C . TRP A 1 317 ? -28.056 14.021 43.364 1.00 55.16 317 TRP A C 1
ATOM 2296 O O . TRP A 1 317 ? -29.124 14.583 43.102 1.00 55.16 317 TRP A O 1
ATOM 2306 N N . ASP A 1 318 ? -27.942 13.168 44.380 1.00 60.56 318 ASP A N 1
ATOM 2307 C CA . ASP A 1 318 ? -28.911 13.262 45.463 1.00 60.56 318 ASP A CA 1
ATOM 2308 C C . ASP A 1 318 ? -28.692 14.583 46.218 1.00 60.56 318 ASP A C 1
ATOM 2310 O O . ASP A 1 318 ? -27.641 15.218 46.110 1.00 60.56 318 ASP A O 1
ATOM 2314 N N . GLY A 1 319 ? -29.705 15.036 46.959 1.00 64.31 319 GLY A N 1
ATOM 2315 C CA . GLY A 1 319 ? -29.620 16.274 47.742 1.00 64.31 319 GLY A CA 1
ATOM 2316 C C . GLY A 1 319 ? -28.517 16.275 48.814 1.00 64.31 319 GLY A C 1
ATOM 2317 O O . GLY A 1 319 ? -28.324 17.299 49.457 1.00 64.31 319 GLY A O 1
ATOM 2318 N N . GLU A 1 320 ? -27.793 15.163 48.994 1.00 69.88 320 GLU A N 1
ATOM 2319 C CA . GLU A 1 320 ? -26.655 15.009 49.908 1.00 69.88 320 GLU A CA 1
ATOM 2320 C C . GLU A 1 320 ? -25.289 15.034 49.196 1.00 69.88 320 GLU A C 1
ATOM 2322 O O . GLU A 1 320 ? -24.251 14.926 49.848 1.00 69.88 320 GLU A O 1
ATOM 2327 N N . GLY A 1 321 ? -25.253 15.185 47.869 1.00 66.00 321 GLY A N 1
ATOM 2328 C CA . GLY A 1 321 ? -24.004 15.270 47.115 1.00 66.00 321 GLY A CA 1
ATOM 2329 C C . GLY A 1 321 ? -23.352 13.919 46.783 1.00 66.00 321 GLY A C 1
ATOM 2330 O O . GLY A 1 321 ? -22.189 13.894 46.380 1.00 66.00 321 GLY A O 1
ATOM 2331 N N . LYS A 1 322 ? -24.058 12.790 46.913 1.00 62.88 322 LYS A N 1
ATOM 2332 C CA . LYS A 1 322 ? -23.567 11.464 46.509 1.00 62.88 322 LYS A CA 1
ATOM 2333 C C . LYS A 1 322 ? -24.030 11.098 45.097 1.00 62.88 322 LYS A C 1
ATOM 2335 O O . LYS A 1 322 ? -25.165 11.337 44.681 1.00 62.88 322 LYS A O 1
ATOM 2340 N N . LEU A 1 323 ? -23.115 10.487 44.340 1.00 57.94 323 LEU A N 1
ATOM 2341 C CA . LEU A 1 323 ? -23.402 9.918 43.025 1.00 57.94 323 LEU A CA 1
ATOM 2342 C C . LEU A 1 323 ? -24.136 8.586 43.203 1.00 57.94 323 LEU A C 1
ATOM 2344 O O . LEU A 1 323 ? -23.538 7.636 43.702 1.00 57.94 323 LEU A O 1
ATOM 2348 N N . LYS A 1 324 ? -25.408 8.502 42.797 1.00 58.44 324 LYS A N 1
ATOM 2349 C CA . LYS A 1 324 ? -26.193 7.268 42.979 1.00 58.44 324 LYS A CA 1
ATOM 2350 C C . LYS A 1 324 ? -25.917 6.176 41.954 1.00 58.44 324 LYS A C 1
ATOM 2352 O O . LYS A 1 324 ? -26.041 5.017 42.303 1.00 58.44 324 LYS A O 1
ATOM 2357 N N . GLU A 1 325 ? -25.515 6.528 40.741 1.00 53.91 325 GLU A N 1
ATOM 2358 C CA . GLU A 1 325 ? -25.031 5.602 39.714 1.00 53.91 325 GLU A CA 1
ATOM 2359 C C . GLU A 1 325 ? -24.570 6.460 38.537 1.00 53.91 325 GLU A C 1
ATOM 2361 O O . GLU A 1 325 ? -25.314 7.303 38.037 1.00 53.91 325 GLU A O 1
ATOM 2366 N N . GLY A 1 326 ? -23.314 6.310 38.131 1.00 49.97 326 GLY A N 1
ATOM 2367 C CA . GLY A 1 326 ? -22.765 7.003 36.975 1.00 49.97 326 GLY A CA 1
ATOM 2368 C C . GLY A 1 326 ? -22.144 5.979 36.052 1.00 49.97 326 GLY A C 1
ATOM 2369 O O . GLY A 1 326 ? -21.060 5.479 36.341 1.00 49.97 326 GLY A O 1
ATOM 2370 N N . ARG A 1 327 ? -22.811 5.672 34.936 1.00 49.25 327 ARG A N 1
ATOM 2371 C CA . ARG A 1 327 ? -22.136 5.001 33.828 1.00 49.25 327 ARG A CA 1
ATOM 2372 C C . ARG A 1 327 ? -21.188 6.032 33.234 1.00 49.25 327 ARG A C 1
ATOM 2374 O O . ARG A 1 327 ? -21.636 6.995 32.616 1.00 49.25 327 ARG A O 1
ATOM 2381 N N . VAL A 1 328 ? -19.891 5.871 33.474 1.00 49.03 328 VAL A N 1
ATOM 2382 C CA . VAL A 1 328 ? -18.889 6.573 32.674 1.00 49.03 328 VAL A CA 1
ATOM 2383 C C . VAL A 1 328 ? -19.099 6.057 31.256 1.00 49.03 328 VAL A C 1
ATOM 2385 O O . VAL A 1 328 ? -18.807 4.896 30.977 1.00 49.03 328 VAL A O 1
ATOM 2388 N N . MET A 1 329 ? -19.713 6.869 30.393 1.00 50.41 329 MET A N 1
ATOM 2389 C CA . MET A 1 329 ? -19.679 6.605 28.959 1.00 50.41 329 MET A CA 1
ATOM 2390 C C . MET A 1 329 ? -18.198 6.628 28.608 1.00 50.41 329 MET A C 1
ATOM 2392 O O . MET A 1 329 ? -17.535 7.640 28.839 1.00 50.41 329 MET A O 1
ATOM 2396 N N . GLY A 1 330 ? -17.662 5.473 28.215 1.00 50.41 330 GLY A N 1
ATOM 2397 C CA . GLY A 1 330 ? -16.239 5.334 27.962 1.00 50.41 330 GLY A CA 1
ATOM 2398 C C . GLY A 1 330 ? -15.801 6.416 26.985 1.00 50.41 330 GLY A C 1
ATOM 2399 O O . GLY A 1 330 ? -16.377 6.551 25.908 1.00 50.41 330 GLY A O 1
ATOM 2400 N N . VAL A 1 331 ? -14.800 7.202 27.377 1.00 51.69 331 VAL A N 1
ATOM 2401 C CA . VAL A 1 331 ? -14.019 8.004 26.438 1.00 51.69 331 VAL A CA 1
ATOM 2402 C C . VAL A 1 331 ? -13.392 6.998 25.480 1.00 51.69 331 VAL A C 1
ATOM 2404 O O . VAL A 1 331 ? -12.474 6.271 25.853 1.00 51.69 331 VAL A O 1
ATOM 2407 N N . GLY A 1 332 ? -13.974 6.845 24.295 1.00 63.84 332 GLY A N 1
ATOM 2408 C CA . GLY A 1 332 ? -13.650 5.710 23.450 1.00 63.84 332 GLY A CA 1
ATOM 2409 C C . GLY A 1 332 ? -14.196 5.821 22.039 1.00 63.84 332 GLY A C 1
ATOM 2410 O O . GLY A 1 332 ? -15.077 6.619 21.727 1.00 63.84 332 GLY A O 1
ATOM 2411 N N . VAL A 1 333 ? -13.655 4.956 21.189 1.00 74.12 333 VAL A N 1
ATOM 2412 C CA . VAL A 1 333 ? -13.986 4.786 19.766 1.00 74.12 333 VAL A CA 1
ATOM 2413 C C . VAL A 1 333 ? -15.468 4.510 19.482 1.00 74.12 333 VAL A C 1
ATOM 2415 O O . VAL A 1 333 ? -15.898 4.607 18.337 1.00 74.12 333 VAL A O 1
ATOM 2418 N N . GLU A 1 334 ? -16.259 4.192 20.506 1.00 77.31 334 GLU A N 1
ATOM 2419 C CA . GLU A 1 334 ? -17.698 3.922 20.403 1.00 77.31 334 GLU A CA 1
ATOM 2420 C C . GLU A 1 334 ? -18.522 5.156 20.005 1.00 77.31 334 GLU A C 1
ATOM 2422 O O . GLU A 1 334 ? -19.604 5.009 19.446 1.00 77.31 334 GLU A O 1
ATOM 2427 N N . GLY A 1 335 ? -18.016 6.371 20.250 1.00 78.69 335 GLY A N 1
ATOM 2428 C CA . GLY A 1 335 ? -18.688 7.611 19.843 1.00 78.69 335 GLY A CA 1
ATOM 2429 C C . GLY A 1 335 ? -18.476 8.002 18.376 1.00 78.69 335 GLY A C 1
ATOM 2430 O O . GLY A 1 335 ? -19.019 9.014 17.937 1.00 78.69 335 GLY A O 1
ATOM 2431 N N . LEU A 1 336 ? -17.675 7.241 17.625 1.00 84.94 336 LEU A N 1
ATOM 2432 C CA . LEU A 1 336 ? -17.391 7.517 16.220 1.00 84.94 336 LEU A CA 1
ATOM 2433 C C . LEU A 1 336 ? -18.428 6.873 15.292 1.00 84.94 336 LEU A C 1
ATOM 2435 O O . LEU A 1 336 ? -18.750 5.693 15.413 1.00 84.94 336 LEU A O 1
ATOM 2439 N N . GLY A 1 337 ? -18.926 7.657 14.333 1.00 87.75 337 GLY A N 1
ATOM 2440 C CA . GLY A 1 337 ? -19.790 7.175 13.255 1.00 87.75 337 GLY A CA 1
ATOM 2441 C C . GLY A 1 337 ? -18.965 6.516 12.156 1.00 87.75 337 GLY A C 1
ATOM 2442 O O . GLY A 1 337 ? -18.513 7.196 11.244 1.00 87.75 337 GLY A O 1
ATOM 2443 N N . TRP A 1 338 ? -18.734 5.211 12.274 1.00 89.12 338 TRP A N 1
ATOM 2444 C CA . TRP A 1 338 ? -18.007 4.419 11.278 1.00 89.12 338 TRP A CA 1
ATOM 2445 C C . TRP A 1 338 ? -18.830 4.204 10.011 1.00 89.12 338 TRP A C 1
ATOM 2447 O O . TRP A 1 338 ? -20.047 4.029 10.100 1.00 89.12 338 TRP A O 1
ATOM 2457 N N . LEU A 1 339 ? -18.160 4.103 8.861 1.00 87.62 339 LEU A N 1
ATOM 2458 C CA . LEU A 1 339 ? -18.823 3.648 7.642 1.00 87.62 339 LEU A CA 1
ATOM 2459 C C . LEU A 1 339 ? -19.270 2.190 7.798 1.00 87.62 339 LEU A C 1
ATOM 2461 O O . LEU A 1 339 ? -18.528 1.325 8.282 1.00 87.62 339 LEU A O 1
ATOM 2465 N N . GLY A 1 340 ? -20.491 1.913 7.353 1.00 87.12 340 GLY A N 1
ATOM 2466 C CA . GLY A 1 340 ? -21.030 0.566 7.252 1.00 87.12 340 GLY A CA 1
ATOM 2467 C C . GLY A 1 340 ? -20.404 -0.229 6.103 1.00 87.12 340 GLY A C 1
ATOM 2468 O O . GLY A 1 340 ? -19.786 0.317 5.187 1.00 87.12 340 GLY A O 1
ATOM 2469 N N . GLU A 1 341 ? -20.617 -1.547 6.105 1.00 84.50 341 GLU A N 1
ATOM 2470 C CA . GLU A 1 341 ? -20.115 -2.434 5.043 1.00 84.50 341 GLU A CA 1
ATOM 2471 C C . GLU A 1 341 ? -20.645 -2.036 3.657 1.00 84.50 341 GLU A C 1
ATOM 2473 O O . GLU A 1 341 ? -19.905 -2.069 2.676 1.00 84.50 341 GLU A O 1
ATOM 2478 N N . LYS A 1 342 ? -21.914 -1.609 3.582 1.00 86.44 342 LYS A N 1
ATOM 2479 C CA . LYS A 1 342 ? -22.542 -1.143 2.340 1.00 86.44 342 LYS A CA 1
ATOM 2480 C C . LYS A 1 342 ? -21.871 0.121 1.799 1.00 86.44 342 LYS A C 1
ATOM 2482 O O . LYS A 1 342 ? -21.557 0.170 0.617 1.00 86.44 342 LYS A O 1
ATOM 2487 N N . GLU A 1 343 ? -21.607 1.103 2.658 1.00 88.00 343 GLU A N 1
ATOM 2488 C CA . GLU A 1 343 ? -20.927 2.348 2.274 1.00 88.00 343 GLU A CA 1
ATOM 2489 C C . GLU A 1 343 ? -19.488 2.069 1.822 1.00 88.00 343 GLU A C 1
ATOM 2491 O O . GLU A 1 343 ? -19.014 2.650 0.849 1.00 88.00 343 GLU A O 1
ATOM 2496 N N . CYS A 1 344 ? -18.804 1.114 2.464 1.00 87.00 344 CYS A N 1
ATOM 2497 C CA . CYS A 1 344 ? -17.493 0.658 2.007 1.00 87.00 344 CYS A CA 1
ATOM 2498 C C . CYS A 1 344 ? -17.569 -0.027 0.631 1.00 87.00 344 CYS A C 1
ATOM 2500 O O . CYS A 1 344 ? -16.742 0.243 -0.235 1.00 87.00 344 CYS A O 1
ATOM 2502 N N . ALA A 1 345 ? -18.562 -0.885 0.393 1.00 82.88 345 ALA A N 1
ATOM 2503 C CA . ALA A 1 345 ? -18.742 -1.532 -0.907 1.00 82.88 345 ALA A CA 1
ATOM 2504 C C . ALA A 1 345 ? -19.058 -0.518 -2.024 1.00 82.88 345 ALA A C 1
ATOM 2506 O O . ALA A 1 345 ? -18.497 -0.605 -3.116 1.00 82.88 345 ALA A O 1
ATOM 2507 N N . GLU A 1 346 ? -19.906 0.473 -1.742 1.00 85.56 346 GLU A N 1
ATOM 2508 C CA . GLU A 1 346 ? -20.209 1.567 -2.670 1.00 85.56 346 GLU A CA 1
ATOM 2509 C C . GLU A 1 346 ? -18.963 2.424 -2.942 1.00 85.56 346 GLU A C 1
ATOM 2511 O O . GLU A 1 346 ? -18.643 2.682 -4.103 1.00 85.56 346 GLU A O 1
ATOM 2516 N N . GLY A 1 347 ? -18.193 2.778 -1.908 1.00 85.44 347 GLY A N 1
ATOM 2517 C CA . GLY A 1 347 ? -16.929 3.503 -2.058 1.00 85.44 347 GLY A CA 1
ATOM 2518 C C . GLY A 1 347 ? -15.905 2.767 -2.923 1.00 85.44 347 GLY A C 1
ATOM 2519 O O . GLY A 1 347 ? -15.305 3.381 -3.806 1.00 85.44 347 GLY A O 1
ATOM 2520 N N . LEU A 1 348 ? -15.776 1.449 -2.741 1.00 82.75 348 LEU A N 1
ATOM 2521 C CA . LEU A 1 348 ? -14.935 0.586 -3.578 1.00 82.75 348 LEU A CA 1
ATOM 2522 C C . LEU A 1 348 ? -15.393 0.569 -5.042 1.00 82.75 348 LEU A C 1
ATOM 2524 O O . LEU A 1 348 ? -14.565 0.635 -5.945 1.00 82.75 348 LEU A O 1
ATOM 2528 N N . SER A 1 349 ? -16.704 0.535 -5.300 1.00 80.62 349 SER A N 1
ATOM 2529 C CA . SER A 1 349 ? -17.230 0.540 -6.675 1.00 80.62 349 SER A CA 1
ATOM 2530 C C . SER A 1 349 ? -16.910 1.828 -7.449 1.00 80.62 349 SER A C 1
ATOM 2532 O O . SER A 1 349 ? -16.860 1.817 -8.677 1.00 80.62 349 SER A O 1
ATOM 2534 N N . MET A 1 350 ? -16.648 2.929 -6.736 1.00 81.25 350 MET A N 1
ATOM 2535 C CA . MET A 1 350 ? -16.258 4.222 -7.308 1.00 81.25 350 MET A CA 1
ATOM 2536 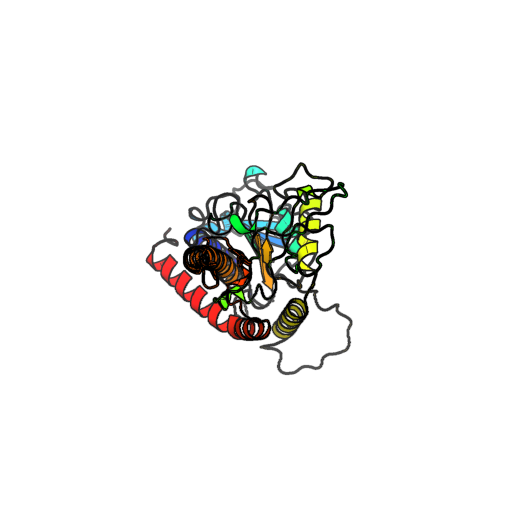C C . MET A 1 350 ? -14.735 4.429 -7.366 1.00 81.25 350 MET A C 1
ATOM 2538 O O . MET A 1 350 ? -14.282 5.489 -7.807 1.00 81.25 350 MET A O 1
ATOM 2542 N N . GLU A 1 351 ? -13.935 3.470 -6.887 1.00 82.25 351 GLU A N 1
ATOM 2543 C CA . GLU A 1 351 ? -12.491 3.642 -6.694 1.00 82.25 351 GLU A CA 1
ATOM 2544 C C . GLU A 1 351 ? -11.776 3.902 -8.028 1.00 82.25 351 GLU A C 1
ATOM 2546 O O . GLU A 1 351 ? -10.971 4.825 -8.110 1.00 82.25 351 GLU A O 1
ATOM 2551 N N . GLY A 1 352 ? -12.139 3.195 -9.104 1.00 82.88 352 GLY A N 1
ATOM 2552 C CA . GLY A 1 352 ? -11.451 3.300 -10.397 1.00 82.88 352 GLY A CA 1
ATOM 2553 C C . GLY A 1 352 ? -11.412 4.703 -11.011 1.00 82.88 352 GLY A C 1
ATOM 2554 O O . GLY A 1 352 ? -10.372 5.122 -11.514 1.00 82.88 352 GLY A O 1
ATOM 2555 N N . GLU A 1 353 ? -12.513 5.459 -10.965 1.00 84.38 353 GLU A N 1
ATOM 2556 C CA . GLU A 1 353 ? -12.538 6.836 -11.486 1.00 84.38 353 GLU A CA 1
ATOM 2557 C C . GLU A 1 353 ? -11.750 7.792 -10.579 1.00 84.38 353 GLU A C 1
ATOM 2559 O O . GLU A 1 353 ? -10.976 8.624 -11.060 1.00 84.38 353 GLU A O 1
ATOM 2564 N N . ARG A 1 354 ? -11.891 7.631 -9.258 1.00 87.62 354 ARG A N 1
ATOM 2565 C CA . ARG A 1 354 ? -11.212 8.473 -8.264 1.00 87.62 354 ARG A CA 1
ATOM 2566 C C . ARG A 1 354 ? -9.701 8.278 -8.300 1.00 87.62 354 ARG A C 1
ATOM 2568 O O . ARG A 1 354 ? -8.982 9.271 -8.319 1.00 87.62 354 ARG A O 1
ATOM 2575 N N . VAL A 1 355 ? -9.233 7.032 -8.363 1.00 89.62 355 VAL A N 1
ATOM 2576 C CA . VAL A 1 355 ? -7.806 6.685 -8.461 1.00 89.62 355 VAL A CA 1
ATOM 2577 C C . VAL A 1 355 ? -7.152 7.447 -9.610 1.00 89.62 355 VAL A C 1
ATOM 2579 O O . VAL A 1 355 ? -6.133 8.098 -9.406 1.00 89.62 355 VAL A O 1
ATOM 2582 N N . ARG A 1 356 ? -7.774 7.446 -10.796 1.00 85.88 356 ARG A N 1
ATOM 2583 C CA . ARG A 1 356 ? -7.236 8.139 -11.978 1.00 85.88 356 ARG A CA 1
ATOM 2584 C C . ARG A 1 356 ? -7.201 9.648 -11.805 1.00 85.88 356 ARG A C 1
ATOM 2586 O O . ARG A 1 356 ? -6.196 10.276 -12.124 1.00 85.88 356 ARG A O 1
ATOM 2593 N N . MET A 1 357 ? -8.303 10.223 -11.326 1.00 91.56 357 MET A N 1
ATOM 2594 C CA . MET A 1 357 ? -8.413 11.665 -11.123 1.00 91.56 357 MET A CA 1
ATOM 2595 C C . MET A 1 357 ? -7.319 12.164 -10.171 1.00 91.56 357 MET A C 1
ATOM 2597 O O . MET A 1 357 ? -6.602 13.107 -10.499 1.00 91.56 357 MET A O 1
ATOM 2601 N N . TRP A 1 358 ? -7.157 11.499 -9.026 1.00 93.06 358 TRP A N 1
ATOM 2602 C CA . TRP A 1 358 ? -6.171 11.883 -8.019 1.00 93.06 358 TRP A CA 1
ATOM 2603 C C . TRP A 1 358 ? -4.741 11.605 -8.452 1.00 93.06 358 TRP A C 1
ATOM 2605 O O . TRP A 1 358 ? -3.872 12.441 -8.225 1.00 93.06 358 TRP A O 1
ATOM 2615 N N . TRP A 1 359 ? -4.494 10.481 -9.125 1.00 92.19 359 TRP A N 1
ATOM 2616 C CA . TRP A 1 359 ? -3.193 10.214 -9.724 1.00 92.19 359 TRP A CA 1
ATOM 2617 C C . TRP A 1 359 ? -2.789 11.336 -10.682 1.00 92.19 359 TRP A C 1
ATOM 2619 O O . TRP A 1 359 ? -1.697 11.885 -10.553 1.00 92.19 359 TRP A O 1
ATOM 2629 N N . GLU A 1 360 ? -3.677 11.735 -11.594 1.00 92.31 360 GLU A N 1
ATOM 2630 C CA . GLU A 1 360 ? -3.403 12.817 -12.538 1.00 92.31 360 GLU A CA 1
ATOM 2631 C C . GLU A 1 360 ? -3.150 14.154 -11.833 1.00 92.31 360 GLU A C 1
ATOM 2633 O O . GLU A 1 360 ? -2.189 14.853 -12.161 1.00 92.31 360 GLU A O 1
ATOM 2638 N N . GLU A 1 361 ? -3.954 14.487 -10.823 1.00 94.00 361 GLU A N 1
ATOM 2639 C CA . GLU A 1 361 ? -3.750 15.684 -10.008 1.00 94.00 361 GLU A CA 1
ATOM 2640 C C . GLU A 1 361 ? -2.376 15.677 -9.321 1.00 94.00 361 GLU A C 1
ATOM 2642 O O . GLU A 1 361 ? -1.640 16.669 -9.380 1.00 94.00 361 GLU A O 1
ATOM 2647 N N . TRP A 1 362 ? -1.994 14.553 -8.709 1.00 94.50 362 TRP A N 1
ATOM 2648 C CA . TRP A 1 362 ? -0.704 14.397 -8.044 1.00 94.50 362 TRP A CA 1
ATOM 2649 C C . TRP A 1 362 ? 0.461 14.463 -9.024 1.00 94.50 362 TRP A C 1
ATOM 2651 O O . TRP A 1 362 ? 1.457 15.127 -8.732 1.00 94.50 362 TRP A O 1
ATOM 2661 N N . ARG A 1 363 ? 0.334 13.860 -10.212 1.00 90.44 363 ARG A N 1
ATOM 2662 C CA . ARG A 1 363 ? 1.338 13.994 -11.276 1.00 90.44 363 ARG A CA 1
ATOM 2663 C C . ARG A 1 363 ? 1.520 15.450 -11.682 1.00 90.44 363 ARG A C 1
ATOM 2665 O O . ARG A 1 363 ? 2.643 15.944 -11.661 1.00 90.44 363 ARG A O 1
ATOM 2672 N N . GLN A 1 364 ? 0.432 16.154 -11.990 1.00 90.25 364 GLN A N 1
ATOM 2673 C CA . GLN A 1 364 ? 0.482 17.565 -12.384 1.00 90.25 364 GLN A CA 1
ATOM 2674 C C . GLN A 1 364 ? 1.060 18.450 -11.281 1.00 90.25 364 GLN A C 1
ATOM 2676 O O . GLN A 1 364 ? 1.795 19.401 -11.553 1.00 90.25 364 GLN A O 1
ATOM 2681 N N . ARG A 1 365 ? 0.729 18.164 -10.020 1.00 88.62 365 ARG A N 1
ATOM 2682 C CA . ARG A 1 365 ? 1.297 18.864 -8.870 1.00 88.62 365 ARG A CA 1
ATOM 2683 C C . ARG A 1 365 ? 2.801 18.630 -8.759 1.00 88.62 365 ARG A C 1
ATOM 2685 O O . ARG A 1 365 ? 3.540 19.607 -8.730 1.00 88.62 365 ARG A O 1
ATOM 2692 N N . ALA A 1 366 ? 3.247 17.378 -8.802 1.00 83.00 366 ALA A N 1
ATOM 2693 C CA . ALA A 1 366 ? 4.666 17.044 -8.753 1.00 83.00 366 ALA A CA 1
ATOM 2694 C C . ALA A 1 366 ? 5.451 17.644 -9.939 1.00 83.00 366 ALA A C 1
ATOM 2696 O O . ALA A 1 366 ? 6.574 18.112 -9.758 1.00 83.00 366 ALA A O 1
ATOM 2697 N N . SER A 1 367 ? 4.846 17.748 -11.130 1.00 83.12 367 SER A N 1
ATOM 2698 C CA . SER A 1 367 ? 5.428 18.489 -12.260 1.00 83.12 367 SER A CA 1
ATOM 2699 C C . SER A 1 367 ? 5.550 19.990 -11.991 1.00 83.12 367 SER A C 1
ATOM 2701 O O . SER A 1 367 ? 6.594 20.568 -12.281 1.00 83.12 367 SER A O 1
ATOM 2703 N N . ARG A 1 368 ? 4.521 20.634 -11.422 1.00 86.00 368 ARG A N 1
ATOM 2704 C CA . ARG A 1 368 ? 4.546 22.074 -11.092 1.00 86.00 368 ARG A CA 1
ATOM 2705 C C . ARG A 1 368 ? 5.552 22.417 -9.998 1.00 86.00 368 ARG A C 1
ATOM 2707 O O . ARG A 1 368 ? 6.148 23.487 -10.040 1.00 86.00 368 ARG A O 1
ATOM 2714 N N . GLU A 1 369 ? 5.725 21.524 -9.034 1.00 82.06 369 GLU A N 1
ATOM 2715 C CA . GLU A 1 369 ? 6.655 21.690 -7.914 1.00 82.06 369 GLU A CA 1
ATOM 2716 C C . GLU A 1 369 ? 8.105 21.336 -8.292 1.00 82.06 369 GLU A C 1
ATOM 2718 O O . GLU A 1 369 ? 9.004 21.464 -7.467 1.00 82.06 369 GLU A O 1
ATOM 2723 N N . GLY A 1 370 ? 8.353 20.920 -9.541 1.00 77.81 370 GLY A N 1
ATOM 2724 C CA . GLY A 1 370 ? 9.692 20.574 -10.015 1.00 77.81 370 GLY A CA 1
ATOM 2725 C C . GLY A 1 370 ? 10.239 19.280 -9.413 1.00 77.81 370 GLY A C 1
ATOM 2726 O O . GLY A 1 370 ? 11.434 19.029 -9.516 1.00 77.81 370 GLY A O 1
ATOM 2727 N N . ILE A 1 371 ? 9.382 18.437 -8.828 1.00 70.56 371 ILE A N 1
ATOM 2728 C CA . ILE A 1 371 ? 9.779 17.153 -8.229 1.00 70.56 371 ILE A CA 1
ATOM 2729 C C . ILE A 1 371 ? 10.343 16.203 -9.305 1.00 70.56 371 ILE A C 1
ATOM 2731 O O . ILE A 1 371 ? 11.218 15.392 -9.028 1.00 70.56 371 ILE A O 1
ATOM 2735 N N . TYR A 1 372 ? 9.907 16.359 -10.561 1.00 63.94 372 TYR A N 1
ATOM 2736 C CA . TYR A 1 372 ? 10.452 15.647 -11.728 1.00 63.94 372 TYR A CA 1
ATOM 2737 C C . TYR A 1 372 ? 11.630 16.358 -12.422 1.00 63.94 372 TYR A C 1
ATOM 2739 O O . TYR A 1 372 ? 12.028 15.940 -13.507 1.00 63.94 372 TYR A O 1
ATOM 2747 N N . GLY A 1 373 ? 12.140 17.465 -11.873 1.00 53.66 373 GLY A N 1
ATOM 2748 C CA . GLY A 1 373 ? 13.089 18.347 -12.553 1.00 53.66 373 GLY A CA 1
ATOM 2749 C C . GLY A 1 373 ? 14.543 17.885 -12.460 1.00 53.66 373 GLY A C 1
ATOM 2750 O O . GLY A 1 373 ? 15.198 18.147 -11.453 1.00 53.66 373 GLY A O 1
ATOM 2751 N N . GLY A 1 374 ? 15.039 17.273 -13.543 1.00 44.47 374 GLY A N 1
ATOM 2752 C CA . GLY A 1 374 ? 16.444 16.919 -13.790 1.00 44.47 374 GLY A CA 1
ATOM 2753 C C . GLY A 1 374 ? 16.605 15.880 -14.890 1.00 44.47 374 GLY A C 1
ATOM 2754 O O . GLY A 1 374 ? 16.880 14.708 -14.546 1.00 44.47 374 GLY A O 1
#